Protein AF-A0A5C5YM50-F1 (afdb_monomer_lite)

Sequence (186 aa):
MPYALAALMVLTFVSDSGAAGPEVEIRTAVIQHFGSLPDFRPTDLIRQQDLAAVISLLEKTDVPVDRFAALKSRIPADSSEIQRLNTDAKGRQFLRKVADVPKGYAGVEDLGSRPKGARDLRKLSNSPGGEEMIAYMTTTPGGAKLMAMTPQGKATDKPAGPRIYTPSDLYKAMIELSRADARAAQ

Organism: NCBI:txid2528002

Radius of gyration: 21.1 Å; chains: 1; bounding box: 66×50×54 Å

Secondary structure (DSSP, 8-state):
--PPPP---------------HHHHHHHHHHHHHHTSTT--TTSPP-HHHHHHHHHHHTTSSS--GGGGGGGGGSPPTTSHHHHHTTSHHHHHHHHHHTTSTTHHHHHHHHHHSTTHHHHHHHHHHSTTHHHHHHHHHHSHHHHHHHHHSPP---PPPPSSS---SHHHHHHHHHHHHHHHHHHT-

Structure (mmCIF, N/CA/C/O backbone):
data_AF-A0A5C5YM50-F1
#
_entry.id   AF-A0A5C5YM50-F1
#
loop_
_atom_site.group_PDB
_atom_site.id
_atom_site.type_symbol
_atom_site.label_atom_id
_atom_site.label_alt_id
_atom_site.label_comp_id
_atom_site.label_asym_id
_atom_site.label_entity_id
_atom_site.label_seq_id
_atom_site.pdbx_PDB_ins_code
_atom_site.Cartn_x
_atom_site.Cartn_y
_atom_site.Cartn_z
_atom_site.occupancy
_atom_site.B_iso_or_equiv
_atom_site.auth_seq_id
_atom_site.auth_comp_id
_atom_site.auth_asym_id
_atom_site.auth_atom_id
_atom_site.pdbx_PDB_model_num
ATOM 1 N N . MET A 1 1 ? -43.331 -31.775 1.580 1.00 49.41 1 MET A N 1
ATOM 2 C CA . MET A 1 1 ? -43.009 -32.698 2.692 1.00 49.41 1 MET A CA 1
ATOM 3 C C . MET A 1 1 ? -42.361 -33.933 2.078 1.00 49.41 1 MET A C 1
ATOM 5 O O . MET A 1 1 ? -42.946 -34.405 1.111 1.00 49.41 1 MET A O 1
ATOM 9 N N . PRO A 1 2 ? -41.188 -34.417 2.533 1.00 54.81 2 PRO A N 1
ATOM 10 C CA . PRO A 1 2 ? -40.758 -34.431 3.930 1.00 54.81 2 PRO A CA 1
ATOM 11 C C . PRO A 1 2 ? -39.405 -33.757 4.225 1.00 54.81 2 PRO A C 1
ATOM 13 O O . PRO A 1 2 ? -38.567 -33.533 3.358 1.00 54.81 2 PRO A O 1
ATOM 16 N N . TYR A 1 3 ? -39.277 -33.433 5.508 1.00 48.34 3 TYR A N 1
ATOM 17 C CA . TYR A 1 3 ? -38.148 -32.860 6.225 1.00 48.34 3 TYR A CA 1
ATOM 18 C C . TYR A 1 3 ? -36.969 -33.837 6.333 1.00 48.34 3 TYR A C 1
ATOM 20 O O . TYR A 1 3 ? -37.174 -35.011 6.637 1.00 48.34 3 TYR A O 1
ATOM 28 N N . ALA A 1 4 ? -35.742 -33.333 6.183 1.00 44.44 4 ALA A N 1
ATOM 29 C CA . ALA A 1 4 ? -34.537 -34.001 6.667 1.00 44.44 4 ALA A CA 1
ATOM 30 C C . ALA A 1 4 ? -34.058 -33.293 7.941 1.00 44.44 4 ALA A C 1
ATOM 32 O O . ALA A 1 4 ? -33.897 -32.073 7.968 1.00 44.44 4 ALA A O 1
ATOM 33 N N . LEU A 1 5 ? -33.908 -34.090 8.997 1.00 45.88 5 LEU A N 1
ATOM 34 C CA . LEU A 1 5 ? -33.559 -33.703 10.356 1.00 45.88 5 LEU A CA 1
ATOM 35 C C . LEU A 1 5 ? -32.259 -32.890 10.434 1.00 45.88 5 LEU A C 1
ATOM 37 O O . LEU A 1 5 ? -31.199 -33.342 10.007 1.00 45.88 5 LEU A O 1
ATOM 41 N N . ALA A 1 6 ? -32.347 -31.730 11.083 1.00 44.41 6 ALA A N 1
ATOM 42 C CA . ALA A 1 6 ? -31.203 -31.016 11.622 1.00 44.41 6 ALA A CA 1
ATOM 43 C C . ALA A 1 6 ? -30.710 -31.742 12.884 1.00 44.41 6 ALA A C 1
ATOM 45 O O . ALA A 1 6 ? -31.427 -31.825 13.882 1.00 44.41 6 ALA A O 1
ATOM 46 N N . ALA A 1 7 ? -29.487 -32.269 12.846 1.00 46.16 7 ALA A N 1
ATOM 47 C CA . ALA A 1 7 ? -28.792 -32.721 14.042 1.00 46.16 7 ALA A CA 1
ATOM 48 C C . ALA A 1 7 ? -28.288 -31.487 14.805 1.00 46.16 7 ALA A C 1
ATOM 50 O O . ALA A 1 7 ? -27.275 -30.882 14.457 1.00 46.16 7 ALA A O 1
ATOM 51 N N . LEU A 1 8 ? -29.048 -31.089 15.824 1.00 45.66 8 LEU A N 1
ATOM 52 C CA . LEU A 1 8 ? -28.705 -30.022 16.752 1.00 45.66 8 LEU A CA 1
ATOM 53 C C . LEU A 1 8 ? -27.668 -30.555 17.753 1.00 45.66 8 LEU A C 1
ATOM 55 O O . LEU A 1 8 ? -28.018 -31.230 18.719 1.00 45.66 8 LEU A O 1
ATOM 59 N N . MET A 1 9 ? -26.387 -30.277 17.515 1.00 49.53 9 MET A N 1
ATOM 60 C CA . MET A 1 9 ? -25.338 -30.518 18.505 1.00 49.53 9 MET A CA 1
ATOM 61 C C . MET A 1 9 ? -25.253 -29.288 19.415 1.00 49.53 9 MET A C 1
ATOM 63 O O . MET A 1 9 ? -24.736 -28.242 19.027 1.00 49.53 9 MET A O 1
ATOM 67 N N . VAL A 1 10 ? -25.823 -29.395 20.615 1.00 51.41 10 VAL A N 1
ATOM 68 C CA . VAL A 1 10 ? -25.743 -28.359 21.651 1.00 51.41 10 VAL A CA 1
ATOM 69 C C . VAL A 1 10 ? -24.355 -28.431 22.284 1.00 51.41 10 VAL A C 1
ATOM 71 O O . VAL A 1 10 ? -24.094 -29.300 23.113 1.00 51.41 10 VAL A O 1
ATOM 74 N N . LEU A 1 11 ? -23.455 -27.523 21.894 1.00 43.94 11 LEU A N 1
ATOM 75 C CA . LEU A 1 11 ? -22.286 -27.205 22.710 1.00 43.94 11 LEU A CA 1
ATOM 76 C C . LEU A 1 11 ? -22.716 -26.177 23.756 1.00 43.94 11 LEU A C 1
ATOM 78 O O . LEU A 1 11 ? -22.962 -25.012 23.444 1.00 43.94 11 LEU A O 1
ATOM 82 N N . THR A 1 12 ? -22.807 -26.612 25.007 1.00 48.78 12 THR A N 1
ATOM 83 C CA . THR A 1 12 ? -22.891 -25.713 26.156 1.00 48.78 12 THR A CA 1
ATOM 84 C C . THR A 1 12 ? -21.542 -25.019 26.326 1.00 48.78 12 THR A C 1
ATOM 86 O O . THR A 1 12 ? -20.652 -25.536 27.003 1.00 48.78 12 THR A O 1
ATOM 89 N N . PHE A 1 13 ? -21.372 -23.857 25.700 1.00 47.09 13 PHE A N 1
ATOM 90 C CA . PHE A 1 13 ? -20.343 -22.919 26.125 1.00 47.09 13 PHE A CA 1
ATOM 91 C C . PHE A 1 13 ? -20.857 -22.187 27.358 1.00 47.09 13 PHE A C 1
ATOM 93 O O . PHE A 1 13 ? -21.882 -21.508 27.313 1.00 47.09 13 PHE A O 1
ATOM 100 N N . VAL A 1 14 ? -20.134 -22.355 28.465 1.00 45.03 14 VAL A N 1
ATOM 101 C CA . VAL A 1 14 ? -20.165 -21.416 29.584 1.00 45.03 14 VAL A CA 1
ATOM 102 C C . VAL A 1 14 ? -19.977 -20.026 28.988 1.00 45.03 14 VAL A C 1
ATOM 104 O O . VAL A 1 14 ? -18.946 -19.744 28.379 1.00 45.03 14 VAL A O 1
ATOM 107 N N . SER A 1 15 ? -21.008 -19.192 29.107 1.00 43.34 15 SER A N 1
ATOM 108 C CA . SER A 1 15 ? -20.923 -17.766 28.833 1.00 43.34 15 SER A CA 1
ATOM 109 C C . SER A 1 15 ? -20.028 -17.143 29.895 1.00 43.34 15 SER A C 1
ATOM 111 O O . SER A 1 15 ? -20.506 -16.634 30.902 1.00 43.34 15 SER A O 1
ATOM 113 N N . ASP A 1 16 ? -18.720 -17.207 29.674 1.00 42.34 16 ASP A N 1
ATOM 114 C CA . ASP A 1 16 ? -17.889 -16.099 30.100 1.00 42.34 16 ASP A CA 1
ATOM 115 C C . ASP A 1 16 ? -18.232 -14.961 29.140 1.00 42.34 16 ASP A C 1
ATOM 117 O O . ASP A 1 16 ? -18.071 -15.079 27.923 1.00 42.34 16 ASP A O 1
ATOM 121 N N . SER A 1 17 ? -18.812 -13.890 29.662 1.00 50.19 17 SER A N 1
ATOM 122 C CA . SER A 1 17 ? -19.033 -12.634 28.949 1.00 50.19 17 SER A CA 1
ATOM 123 C C . SER A 1 17 ? -17.685 -11.944 28.695 1.00 50.19 17 SER A C 1
ATOM 125 O O . SER A 1 17 ? -17.444 -10.828 29.148 1.00 50.19 17 SER A O 1
ATOM 127 N N . GLY A 1 18 ? -16.776 -12.646 28.016 1.00 43.69 18 GLY A N 1
ATOM 128 C CA . GLY A 1 18 ? -15.464 -12.181 27.603 1.00 43.69 18 GLY A CA 1
ATOM 129 C C . GLY A 1 18 ? -15.613 -11.425 26.295 1.00 43.69 18 GLY A C 1
ATOM 130 O O . GLY A 1 18 ? -15.743 -12.035 25.235 1.00 43.69 18 GLY A O 1
ATOM 131 N N . ALA A 1 19 ? -15.655 -10.097 26.385 1.00 50.25 19 ALA A N 1
ATOM 132 C CA . ALA A 1 19 ? -15.714 -9.197 25.241 1.00 50.25 19 ALA A CA 1
ATOM 133 C C . ALA A 1 19 ? -14.733 -9.642 24.143 1.00 50.25 19 ALA A C 1
ATOM 135 O O . ALA A 1 19 ? -13.565 -9.928 24.424 1.00 50.25 19 ALA A O 1
ATOM 136 N N . ALA A 1 20 ? -15.204 -9.706 22.896 1.00 63.59 20 ALA A N 1
ATOM 137 C CA . ALA A 1 20 ? -14.340 -9.899 21.742 1.00 63.59 20 ALA A CA 1
ATOM 138 C C . ALA A 1 20 ? -13.250 -8.818 21.789 1.00 63.59 20 ALA A C 1
ATOM 140 O O . ALA A 1 20 ? -13.519 -7.633 21.618 1.00 63.59 20 ALA A O 1
ATOM 141 N N . GLY A 1 21 ? -12.018 -9.210 22.129 1.00 82.94 21 GLY A N 1
ATOM 142 C CA . GLY A 1 21 ? -10.934 -8.247 22.289 1.00 82.94 21 GLY A CA 1
ATOM 143 C C . GLY A 1 21 ? -10.696 -7.468 20.988 1.00 82.94 21 GLY A C 1
ATOM 144 O O . GLY A 1 21 ? -11.053 -7.958 19.911 1.00 82.94 21 GLY A O 1
ATOM 145 N N . PRO A 1 22 ? -10.016 -6.306 21.038 1.00 89.31 22 PRO A N 1
ATOM 146 C CA . PRO A 1 22 ? -9.803 -5.457 19.863 1.00 89.31 22 PRO A CA 1
ATOM 147 C C . PRO A 1 22 ? -9.247 -6.194 18.640 1.00 89.31 22 PRO A C 1
ATOM 149 O O . PRO A 1 22 ? -9.549 -5.839 17.508 1.00 89.31 22 PRO A O 1
ATOM 152 N N . GLU A 1 23 ? -8.460 -7.253 18.848 1.00 92.38 23 GLU A N 1
ATOM 153 C CA . GLU A 1 23 ? -7.925 -8.081 17.768 1.00 92.38 23 GLU A CA 1
ATOM 154 C C . GLU A 1 23 ? -9.006 -8.809 16.947 1.00 92.38 23 GLU A C 1
ATOM 156 O O . GLU A 1 23 ? -8.892 -8.886 15.721 1.00 92.38 23 GLU A O 1
ATOM 161 N N . VAL A 1 24 ? -10.059 -9.316 17.595 1.00 93.44 24 VAL A N 1
ATOM 162 C CA . VAL A 1 24 ? -11.167 -10.013 16.924 1.00 93.44 24 VAL A CA 1
ATOM 163 C C . VAL A 1 24 ? -12.011 -9.021 16.127 1.00 93.44 24 VAL A C 1
ATO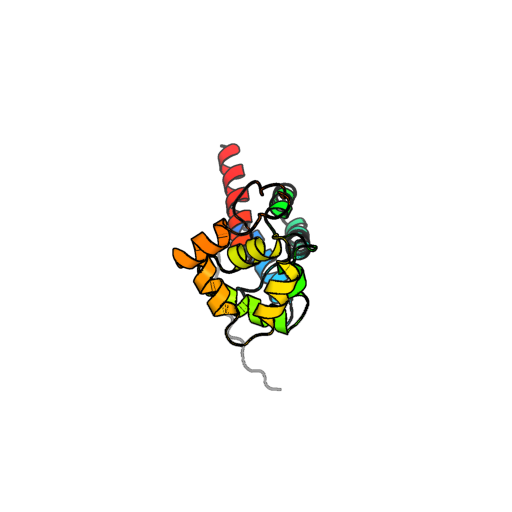M 165 O O . VAL A 1 24 ? -12.320 -9.287 14.965 1.00 93.44 24 VAL A O 1
ATOM 168 N N . GLU A 1 25 ? -12.309 -7.859 16.705 1.00 95.56 25 GLU A N 1
ATOM 169 C CA . GLU A 1 25 ? -13.080 -6.804 16.039 1.00 95.56 25 GLU A CA 1
ATOM 170 C C . GLU A 1 25 ? -12.333 -6.237 14.825 1.00 95.56 25 GLU A C 1
ATOM 172 O O . GLU A 1 25 ? -12.874 -6.187 13.720 1.00 95.56 25 GLU A O 1
ATOM 177 N N . ILE A 1 26 ? -11.040 -5.916 14.977 1.00 96.56 26 ILE A N 1
ATOM 178 C CA . ILE A 1 26 ? -10.187 -5.434 13.875 1.00 96.56 26 ILE A CA 1
ATOM 179 C C . ILE A 1 26 ? -10.118 -6.466 12.749 1.00 96.56 26 ILE A C 1
ATOM 181 O O . ILE A 1 26 ? -10.253 -6.115 11.575 1.00 96.56 26 ILE A O 1
ATOM 185 N N . ARG A 1 27 ? -9.935 -7.749 13.082 1.00 96.44 27 ARG A N 1
ATOM 186 C CA . ARG A 1 27 ? -9.928 -8.825 12.084 1.00 96.44 27 ARG A CA 1
ATOM 187 C C . ARG A 1 27 ? -11.260 -8.895 11.341 1.00 96.44 27 ARG A C 1
ATOM 189 O O . ARG A 1 27 ? -11.258 -8.995 10.115 1.00 96.44 27 ARG A O 1
ATOM 196 N N . THR A 1 28 ? -12.368 -8.848 12.073 1.00 96.81 28 THR A N 1
ATOM 197 C CA . THR A 1 28 ? -13.722 -8.955 11.518 1.00 96.81 28 THR A CA 1
ATOM 198 C C . THR A 1 28 ? -14.015 -7.794 10.575 1.00 96.81 28 THR A C 1
ATOM 200 O O . THR A 1 28 ? -14.414 -8.035 9.438 1.00 96.81 28 THR A O 1
ATOM 203 N N . ALA A 1 29 ? -13.709 -6.558 10.977 1.00 97.75 29 ALA A N 1
ATOM 204 C CA . ALA A 1 29 ? -13.882 -5.370 10.145 1.00 97.75 29 ALA A CA 1
ATOM 205 C C . ALA A 1 29 ? -13.048 -5.426 8.850 1.00 97.75 29 ALA A C 1
ATOM 207 O O . ALA A 1 29 ? -13.561 -5.138 7.768 1.00 97.75 29 ALA A O 1
ATOM 208 N N . VAL A 1 30 ? -11.781 -5.853 8.931 1.00 97.62 30 VAL A N 1
ATOM 209 C CA . VAL A 1 30 ? -10.912 -6.020 7.751 1.00 97.62 30 VAL A CA 1
ATOM 210 C C . VAL A 1 30 ? -11.476 -7.089 6.808 1.00 97.62 30 VAL A C 1
ATOM 212 O O . VAL A 1 30 ? -11.612 -6.835 5.612 1.00 97.62 30 VAL A O 1
ATOM 215 N N . ILE A 1 31 ? -11.843 -8.268 7.322 1.00 96.88 31 ILE A N 1
ATOM 216 C CA . ILE A 1 31 ? -12.415 -9.351 6.502 1.00 96.88 31 ILE A CA 1
ATOM 217 C C . ILE A 1 31 ? -13.732 -8.909 5.859 1.00 96.88 31 ILE A C 1
ATOM 219 O O . ILE A 1 31 ? -13.937 -9.151 4.672 1.00 96.88 31 ILE A O 1
ATOM 223 N N . GLN A 1 32 ? -14.605 -8.244 6.615 1.00 97.31 32 GLN A N 1
ATOM 224 C CA . GLN A 1 32 ? -15.898 -7.781 6.127 1.00 97.31 32 GLN A CA 1
ATOM 225 C C . GLN A 1 32 ? -15.746 -6.753 5.000 1.00 97.31 32 GLN A C 1
ATOM 227 O O . GLN A 1 32 ? -16.406 -6.890 3.970 1.00 97.31 32 GLN A O 1
ATOM 232 N N . HIS A 1 33 ? -14.868 -5.756 5.159 1.00 97.94 33 HIS A N 1
ATOM 233 C CA . HIS A 1 33 ? -14.632 -4.748 4.121 1.00 97.94 33 HIS A CA 1
ATOM 234 C C . HIS A 1 33 ? -14.075 -5.384 2.847 1.00 97.94 33 HIS A C 1
ATOM 236 O O . HIS A 1 33 ? -14.711 -5.338 1.795 1.00 97.94 33 HIS A O 1
ATOM 242 N N . PHE A 1 34 ? -12.917 -6.041 2.936 1.00 97.31 34 PHE A N 1
ATOM 243 C CA . PHE A 1 34 ? -12.230 -6.554 1.750 1.00 97.31 34 PHE A CA 1
ATOM 244 C C . PHE A 1 34 ? -12.931 -7.766 1.123 1.00 97.31 34 PHE A C 1
ATOM 246 O O . PHE A 1 34 ? -12.834 -7.961 -0.085 1.00 97.31 34 PHE A O 1
ATOM 253 N N . GLY A 1 35 ? -13.684 -8.546 1.905 1.00 96.50 35 GLY A N 1
ATOM 254 C CA . GLY A 1 35 ? -14.525 -9.633 1.400 1.00 96.50 35 GLY A CA 1
ATOM 255 C C . GLY A 1 35 ? -15.760 -9.154 0.630 1.00 96.50 35 GLY A C 1
ATOM 256 O O . GLY A 1 35 ? -16.322 -9.921 -0.146 1.00 96.50 35 GLY A O 1
ATOM 257 N N . SER A 1 36 ? -16.170 -7.893 0.810 1.00 97.06 36 SER A N 1
ATOM 258 C CA . SER A 1 36 ? -17.271 -7.286 0.050 1.00 97.06 36 SER A CA 1
ATOM 259 C C . SER A 1 36 ? -16.844 -6.735 -1.316 1.00 97.06 36 SER A C 1
ATOM 261 O O . SER A 1 36 ? -17.694 -6.450 -2.161 1.00 97.06 36 SER A O 1
ATOM 263 N N . LEU A 1 37 ? -15.535 -6.582 -1.549 1.00 95.56 37 LEU A N 1
ATOM 264 C CA . LEU A 1 37 ? -15.008 -6.017 -2.785 1.00 95.56 37 LEU A CA 1
ATOM 265 C C . LEU A 1 37 ? -14.968 -7.085 -3.895 1.00 95.56 37 LEU A C 1
ATOM 267 O O . LEU A 1 37 ? -14.373 -8.149 -3.706 1.00 95.56 37 LEU A O 1
ATOM 271 N N . PRO A 1 38 ? -15.557 -6.819 -5.077 1.00 92.94 38 PRO A N 1
ATOM 272 C CA . PRO A 1 38 ? -15.544 -7.773 -6.180 1.00 92.94 38 PRO A CA 1
ATOM 273 C C . PRO A 1 38 ? -14.118 -7.996 -6.699 1.00 92.94 38 PRO A C 1
ATOM 275 O O . PRO A 1 38 ? -13.337 -7.053 -6.831 1.00 92.94 38 PRO A O 1
ATOM 278 N N . ASP A 1 39 ? -13.791 -9.251 -7.019 1.00 90.12 39 ASP A N 1
ATOM 279 C CA . ASP A 1 39 ? -12.490 -9.687 -7.554 1.00 90.12 39 ASP A CA 1
ATOM 280 C C . ASP A 1 39 ? -11.262 -9.317 -6.699 1.00 90.12 39 A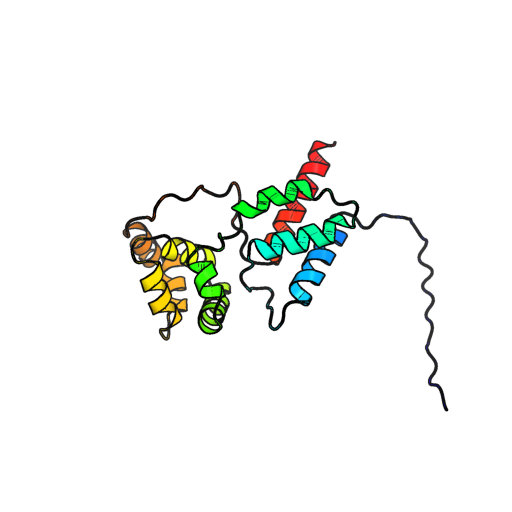SP A C 1
ATOM 282 O O . ASP A 1 39 ? -10.131 -9.289 -7.210 1.00 90.12 39 ASP A O 1
ATOM 286 N N . PHE A 1 40 ? -11.470 -9.039 -5.410 1.00 93.69 40 PHE A N 1
ATOM 287 C CA . PHE A 1 40 ? -10.417 -8.664 -4.476 1.00 93.69 40 PHE A CA 1
ATOM 288 C C . PHE A 1 40 ? -9.474 -9.832 -4.164 1.00 93.69 40 PHE A C 1
ATOM 290 O O . PHE A 1 40 ? -9.901 -10.975 -3.988 1.00 93.69 40 PHE A O 1
ATOM 297 N N . ARG A 1 41 ? -8.172 -9.545 -4.061 1.00 94.25 41 ARG A N 1
ATOM 298 C CA . ARG A 1 41 ? -7.147 -10.508 -3.635 1.00 94.25 41 ARG A CA 1
ATOM 299 C C . ARG A 1 41 ? -6.410 -10.011 -2.393 1.00 94.25 41 ARG A C 1
ATOM 301 O O . ARG A 1 41 ? -6.134 -8.823 -2.306 1.00 94.25 41 ARG A O 1
ATOM 308 N N . PRO A 1 42 ? -5.970 -10.898 -1.481 1.00 93.19 42 PRO A N 1
ATOM 309 C CA . PRO A 1 42 ? -5.233 -10.496 -0.276 1.00 93.19 42 PRO A CA 1
ATOM 310 C C . PRO A 1 42 ? -3.948 -9.698 -0.529 1.00 93.19 42 PRO A C 1
ATOM 312 O O . PRO A 1 42 ? -3.470 -9.014 0.370 1.00 93.19 42 PRO A O 1
ATOM 315 N N . THR A 1 43 ? -3.373 -9.810 -1.726 1.00 94.19 43 THR A N 1
ATOM 316 C CA . THR A 1 43 ? -2.183 -9.065 -2.140 1.00 94.19 43 THR A CA 1
ATOM 317 C C . THR A 1 43 ? -2.508 -7.759 -2.854 1.00 94.19 43 THR A C 1
ATOM 319 O O . THR A 1 43 ? -1.584 -7.017 -3.148 1.00 94.19 43 THR A O 1
ATOM 322 N N . ASP A 1 44 ? -3.777 -7.451 -3.131 1.00 95.81 44 ASP A N 1
ATOM 323 C CA . ASP A 1 44 ? -4.145 -6.220 -3.825 1.00 95.81 44 ASP A CA 1
ATOM 324 C C . ASP A 1 44 ? -3.793 -4.978 -3.001 1.00 95.81 44 ASP A C 1
ATOM 326 O O . ASP A 1 44 ? -3.879 -4.953 -1.769 1.00 95.81 44 ASP A O 1
ATOM 330 N N . LEU A 1 45 ? -3.414 -3.927 -3.728 1.00 96.69 45 LEU A N 1
ATOM 331 C CA . LEU A 1 45 ? -3.071 -2.640 -3.155 1.00 96.69 45 LEU A CA 1
ATOM 332 C C . LEU A 1 45 ? -4.321 -1.964 -2.577 1.00 96.69 45 LEU A C 1
ATOM 334 O O . LEU A 1 45 ? -5.280 -1.698 -3.309 1.00 96.69 45 LEU A O 1
ATOM 338 N N . ILE A 1 46 ? -4.277 -1.625 -1.292 1.00 97.19 46 ILE A N 1
ATOM 339 C CA . ILE A 1 46 ? -5.336 -0.876 -0.613 1.00 97.19 46 ILE A CA 1
ATOM 340 C C . ILE A 1 46 ? -5.214 0.628 -0.875 1.00 97.19 46 ILE A C 1
ATOM 342 O O . ILE A 1 46 ? -4.147 1.147 -1.212 1.00 97.19 46 ILE A O 1
ATOM 346 N N . ARG A 1 47 ? -6.311 1.348 -0.668 1.00 96.75 47 ARG A N 1
ATOM 347 C CA . ARG A 1 47 ? -6.440 2.803 -0.804 1.00 96.75 47 ARG A CA 1
ATOM 348 C C . ARG A 1 47 ? -6.749 3.459 0.536 1.00 96.75 47 ARG A C 1
ATOM 350 O O . ARG A 1 47 ? -7.164 2.804 1.489 1.00 96.75 47 ARG A O 1
ATOM 357 N N . GLN A 1 48 ? -6.605 4.782 0.611 1.00 96.56 48 GLN A N 1
ATOM 358 C CA . GLN A 1 48 ? -6.926 5.514 1.844 1.00 96.56 48 GLN A CA 1
ATOM 359 C C . GLN A 1 48 ? -8.415 5.416 2.212 1.00 96.56 48 GLN A C 1
ATOM 361 O O . GLN A 1 48 ? -8.758 5.391 3.392 1.00 96.56 48 GLN A O 1
ATOM 366 N N . GLN A 1 49 ? -9.293 5.298 1.213 1.00 96.62 49 GLN A N 1
ATOM 367 C CA . GLN A 1 49 ? -10.723 5.042 1.414 1.00 96.62 49 GLN A CA 1
ATOM 368 C C . GLN A 1 49 ? -11.016 3.675 2.062 1.00 96.62 49 GLN A C 1
ATOM 370 O O . GLN A 1 49 ? -12.007 3.554 2.775 1.00 96.62 49 GLN A O 1
ATOM 375 N N . ASP A 1 50 ? -10.155 2.666 1.871 1.00 97.62 50 ASP A N 1
ATOM 376 C CA . ASP A 1 50 ? -10.346 1.349 2.491 1.00 97.62 50 ASP A CA 1
ATOM 377 C C . ASP A 1 50 ? -10.099 1.415 4.000 1.00 97.62 50 ASP A C 1
ATOM 379 O O . ASP A 1 50 ? -10.850 0.835 4.778 1.00 97.62 50 ASP A O 1
ATOM 383 N N . LEU A 1 51 ? -9.096 2.190 4.430 1.00 97.81 51 LEU A N 1
ATOM 384 C CA . LEU A 1 51 ? -8.883 2.480 5.849 1.00 97.81 51 LEU A CA 1
ATOM 385 C C . LEU A 1 51 ? -10.113 3.161 6.463 1.00 97.81 51 LEU A C 1
ATOM 387 O O . LEU A 1 51 ? -10.538 2.770 7.545 1.00 97.81 51 LEU A O 1
ATOM 391 N N . ALA A 1 52 ? -10.686 4.155 5.778 1.00 97.56 52 ALA A N 1
ATOM 392 C CA . ALA A 1 52 ? -11.878 4.848 6.263 1.00 97.56 52 ALA A CA 1
ATOM 393 C C . ALA A 1 52 ? -13.073 3.891 6.410 1.00 97.56 52 ALA A C 1
ATOM 395 O O . ALA A 1 52 ? -13.736 3.902 7.440 1.00 97.56 52 ALA A O 1
ATOM 396 N N . ALA A 1 53 ? -13.301 3.014 5.428 1.00 97.88 53 ALA A N 1
ATOM 397 C CA . ALA A 1 53 ? -14.375 2.025 5.487 1.00 97.88 53 ALA A CA 1
ATOM 398 C C . ALA A 1 53 ? -14.193 1.020 6.638 1.00 97.88 53 ALA A C 1
ATOM 400 O O . ALA A 1 53 ? -15.149 0.722 7.353 1.00 97.88 53 ALA A O 1
ATOM 401 N N . VAL A 1 54 ? -12.963 0.541 6.867 1.00 98.19 54 VAL A N 1
ATOM 402 C CA . VAL A 1 54 ? -12.650 -0.333 8.010 1.00 98.19 54 VAL A CA 1
ATOM 403 C C . VAL A 1 54 ? -12.858 0.399 9.341 1.00 98.19 54 VAL A C 1
ATOM 405 O O . VAL A 1 54 ? -13.422 -0.184 10.265 1.00 98.19 54 VAL A O 1
ATOM 408 N N . ILE A 1 55 ? -12.461 1.672 9.447 1.00 97.94 55 ILE A N 1
ATOM 409 C CA . ILE A 1 55 ? -12.715 2.500 10.638 1.00 97.94 55 ILE A CA 1
ATOM 410 C C . ILE A 1 55 ? -14.222 2.618 10.905 1.00 97.94 55 ILE A C 1
ATOM 412 O O . ILE A 1 55 ? -14.649 2.354 12.024 1.00 97.94 55 ILE A O 1
ATOM 416 N N . SER A 1 56 ? -15.039 2.901 9.887 1.00 97.44 56 SER A N 1
ATOM 417 C CA . SER A 1 56 ? -16.499 3.002 10.042 1.00 97.44 56 SER A CA 1
ATOM 418 C C . SER A 1 56 ? -17.178 1.692 10.459 1.00 97.44 56 SER A C 1
ATOM 420 O O . SER A 1 56 ? -18.251 1.709 11.061 1.00 97.44 56 SER A O 1
ATOM 422 N N . LEU A 1 57 ? -16.584 0.535 10.151 1.00 96.81 57 LEU A N 1
ATOM 423 C CA . LEU A 1 57 ? -17.058 -0.746 10.684 1.00 96.81 57 LEU A CA 1
ATOM 424 C C . LEU A 1 57 ? -16.741 -0.880 12.180 1.00 96.81 57 LEU A C 1
ATOM 426 O O . LEU A 1 57 ? -17.579 -1.371 12.934 1.00 96.81 57 LEU A O 1
ATOM 430 N N . LEU A 1 58 ? -15.569 -0.405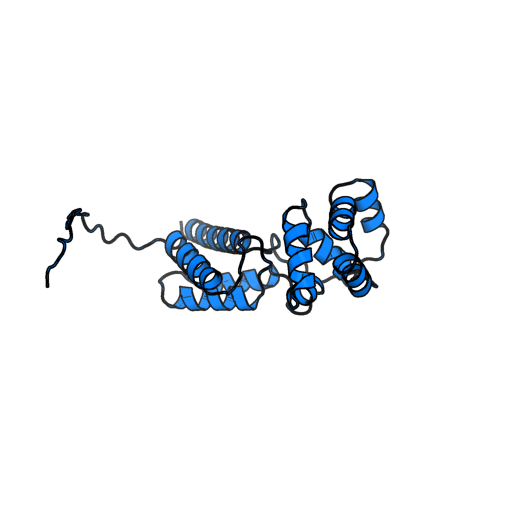 12.608 1.00 96.44 58 LEU A N 1
ATOM 431 C CA . LEU A 1 58 ? -15.118 -0.457 14.000 1.00 96.44 58 LEU A CA 1
ATOM 432 C C . LEU A 1 58 ? -15.785 0.576 14.910 1.00 96.44 58 LEU A C 1
ATOM 434 O O . LEU A 1 58 ? -15.866 0.339 16.109 1.00 96.44 58 LEU A O 1
ATOM 438 N N . GLU A 1 59 ? -16.319 1.673 14.372 1.00 95.12 59 GLU A N 1
ATOM 439 C CA . GLU A 1 59 ? -17.103 2.665 15.132 1.00 95.12 59 GLU A CA 1
ATOM 440 C C . GLU A 1 59 ? -18.321 2.057 15.853 1.00 95.12 59 GLU A C 1
ATOM 442 O O . GLU A 1 59 ? -18.862 2.656 16.777 1.00 95.12 59 GLU A O 1
ATOM 447 N N . LYS A 1 60 ? -18.759 0.860 15.445 1.00 92.56 60 LYS A N 1
ATOM 448 C CA . LYS A 1 60 ? -19.869 0.114 16.058 1.00 92.56 60 LYS A CA 1
ATOM 449 C C . LYS A 1 60 ? -19.425 -0.817 17.193 1.00 92.56 60 LYS A C 1
ATOM 451 O O . LYS A 1 60 ? -20.229 -1.616 17.664 1.00 92.56 60 LYS A O 1
ATOM 456 N N . THR A 1 61 ? -18.154 -0.754 17.575 1.00 92.69 61 THR A N 1
ATOM 457 C CA . THR A 1 61 ? -17.500 -1.639 18.546 1.00 92.69 61 THR A CA 1
ATOM 458 C C . THR A 1 61 ? -16.871 -0.812 19.667 1.00 92.69 61 THR A C 1
ATOM 460 O O . THR A 1 61 ? -16.786 0.410 19.570 1.00 92.69 61 THR A O 1
ATOM 463 N N . ASP A 1 62 ? -16.347 -1.477 20.697 1.00 90.44 62 ASP A N 1
ATOM 464 C CA . ASP A 1 62 ? -15.607 -0.819 21.784 1.00 90.44 62 ASP A CA 1
ATOM 465 C C . ASP A 1 62 ? -14.135 -0.513 21.432 1.00 90.44 62 ASP A C 1
ATOM 467 O O . ASP A 1 62 ? -13.351 -0.082 22.281 1.00 90.44 62 ASP A O 1
ATOM 471 N N . VAL A 1 63 ? -13.707 -0.744 20.184 1.00 91.44 63 VAL A N 1
ATOM 472 C CA . VAL A 1 63 ? -12.343 -0.426 19.747 1.00 91.44 63 VAL A CA 1
ATOM 473 C C . VAL A 1 63 ? -12.196 1.093 19.586 1.00 91.44 63 VAL A C 1
ATOM 475 O O . VAL A 1 63 ? -12.889 1.675 18.758 1.00 91.44 63 VAL A O 1
ATOM 478 N N . PRO A 1 64 ? -11.251 1.764 20.274 1.00 91.56 64 PRO A N 1
ATOM 479 C CA . PRO A 1 64 ? -11.049 3.199 20.092 1.00 91.56 64 PRO A CA 1
ATOM 480 C C . PRO A 1 64 ? -10.434 3.467 18.712 1.00 91.56 64 PRO A C 1
ATOM 482 O O . PRO A 1 64 ? -9.274 3.135 18.451 1.00 91.56 64 PRO A O 1
ATOM 485 N N . VAL A 1 65 ? -11.234 4.028 17.805 1.00 94.38 65 VAL A N 1
ATOM 486 C CA . VAL A 1 65 ? -10.897 4.144 16.378 1.00 94.38 65 VAL A CA 1
ATOM 487 C C . VAL A 1 65 ? -10.074 5.379 16.011 1.00 94.38 65 VAL A C 1
ATOM 489 O O . VAL A 1 65 ? -9.330 5.323 15.031 1.00 94.38 65 VAL A O 1
ATOM 492 N N . ASP A 1 66 ? -10.137 6.459 16.798 1.00 93.06 66 ASP A N 1
ATOM 493 C CA . ASP A 1 66 ? -9.508 7.755 16.479 1.00 93.06 66 ASP A CA 1
ATOM 494 C C . ASP A 1 66 ? -8.006 7.632 16.178 1.00 93.06 66 ASP A C 1
ATOM 496 O O . ASP A 1 66 ? -7.467 8.274 15.273 1.00 93.06 66 ASP A O 1
ATOM 500 N N . ARG A 1 67 ? -7.325 6.722 16.880 1.00 90.25 67 ARG A N 1
ATOM 501 C CA . ARG A 1 67 ? -5.896 6.425 16.693 1.00 90.25 67 ARG A CA 1
ATOM 502 C C . ARG A 1 67 ? -5.551 5.913 15.293 1.00 90.25 67 ARG A C 1
ATOM 504 O O . ARG A 1 67 ? -4.438 6.128 14.811 1.00 90.25 67 ARG A O 1
ATOM 511 N N . PHE A 1 68 ? -6.480 5.240 14.614 1.00 95.81 68 PHE A N 1
ATOM 512 C CA . PHE A 1 68 ? -6.221 4.654 13.300 1.00 95.81 68 PHE A CA 1
ATOM 513 C C . PHE A 1 68 ? -6.139 5.706 12.192 1.00 95.81 68 PHE A C 1
ATOM 515 O O . PHE A 1 68 ? -5.543 5.429 11.149 1.00 95.81 68 PHE A O 1
ATOM 522 N N . ALA A 1 69 ? -6.616 6.934 12.425 1.00 93.38 69 ALA A N 1
ATOM 523 C CA . ALA A 1 69 ? -6.453 8.043 11.485 1.00 93.38 69 ALA A CA 1
ATOM 524 C C . ALA A 1 69 ? -4.972 8.310 11.143 1.00 93.38 69 ALA A C 1
ATOM 526 O O . ALA A 1 69 ? -4.644 8.642 10.000 1.00 93.38 69 ALA A O 1
ATOM 527 N N . ALA A 1 70 ? -4.055 8.075 12.091 1.00 92.62 70 ALA A N 1
ATOM 528 C CA . ALA A 1 70 ? -2.614 8.223 11.880 1.00 92.62 70 ALA A CA 1
ATOM 529 C C . ALA A 1 70 ? -2.055 7.271 10.799 1.00 92.62 70 ALA A C 1
ATOM 531 O O . ALA A 1 70 ? -1.057 7.589 10.140 1.00 92.62 70 ALA A O 1
ATOM 532 N N . LEU A 1 71 ? -2.712 6.126 10.559 1.00 95.75 71 LEU A N 1
ATOM 533 C CA . LEU A 1 71 ? -2.297 5.148 9.549 1.00 95.75 71 LEU A CA 1
ATOM 534 C C . LEU A 1 71 ? -2.480 5.656 8.115 1.00 95.75 71 LEU A C 1
ATOM 536 O O . LEU A 1 71 ? -1.800 5.165 7.215 1.00 95.75 71 LEU A O 1
ATOM 540 N N . LYS A 1 72 ? -3.330 6.668 7.888 1.00 95.19 72 LYS A N 1
ATOM 541 C CA . LYS A 1 72 ? -3.610 7.208 6.548 1.00 95.19 72 LYS A CA 1
ATOM 542 C C . LYS A 1 72 ? -2.340 7.636 5.811 1.00 95.19 72 LYS A C 1
ATOM 544 O O . LYS A 1 72 ? -2.188 7.344 4.630 1.00 95.19 72 LYS A O 1
ATOM 549 N N . SER A 1 73 ? -1.404 8.273 6.518 1.00 93.62 73 SER A N 1
ATOM 550 C CA . SER A 1 73 ? -0.122 8.728 5.953 1.00 93.62 73 SER A CA 1
ATOM 551 C C . SER A 1 73 ? 0.787 7.580 5.485 1.00 93.62 73 SER A C 1
ATOM 553 O O . SER A 1 73 ? 1.650 7.777 4.629 1.00 93.62 73 SER A O 1
ATOM 555 N N . ARG A 1 74 ? 0.592 6.369 6.023 1.00 95.50 74 ARG A N 1
ATOM 556 C CA . ARG A 1 74 ? 1.370 5.166 5.694 1.00 95.50 74 ARG A CA 1
ATOM 557 C C . ARG A 1 74 ? 0.846 4.451 4.446 1.00 95.50 74 ARG A C 1
ATOM 559 O O . ARG A 1 74 ? 1.594 3.662 3.872 1.00 95.50 74 ARG A O 1
ATOM 566 N N . ILE A 1 75 ? -0.378 4.745 4.009 1.00 96.69 75 ILE A N 1
ATOM 567 C CA . ILE A 1 75 ? -0.978 4.220 2.774 1.00 96.69 75 ILE A CA 1
ATOM 568 C C . ILE A 1 75 ? -0.608 5.149 1.606 1.00 96.69 75 ILE A C 1
ATOM 570 O O . ILE A 1 75 ? -0.703 6.373 1.771 1.00 96.69 75 ILE A O 1
ATOM 574 N N . PRO A 1 76 ? -0.205 4.622 0.430 1.00 94.62 76 PRO A N 1
ATOM 575 C CA . PRO A 1 76 ? 0.073 5.451 -0.739 1.00 94.62 76 PRO A CA 1
ATOM 576 C C . PRO A 1 76 ? -1.097 6.384 -1.051 1.00 94.62 76 PRO A C 1
ATOM 578 O O . PRO A 1 76 ? -2.243 5.939 -1.139 1.00 94.62 76 PRO A O 1
ATOM 581 N N . ALA A 1 77 ? -0.800 7.675 -1.212 1.00 93.06 77 ALA A N 1
ATOM 582 C CA . ALA A 1 77 ? -1.810 8.691 -1.488 1.00 93.06 77 ALA A CA 1
ATOM 583 C C . ALA A 1 77 ? -2.569 8.375 -2.781 1.00 93.06 77 ALA A C 1
ATOM 585 O O . ALA A 1 77 ? -1.962 7.919 -3.751 1.00 93.06 77 ALA A O 1
ATOM 586 N N . ASP A 1 78 ? -3.862 8.688 -2.837 1.00 91.50 78 ASP A N 1
ATOM 587 C CA . ASP A 1 78 ? -4.703 8.384 -4.005 1.00 91.50 78 ASP A CA 1
ATOM 588 C C . ASP A 1 78 ? -4.205 9.071 -5.296 1.00 91.50 78 ASP A C 1
ATOM 590 O O . ASP A 1 78 ? -4.427 8.579 -6.400 1.00 91.50 78 ASP A O 1
ATOM 594 N N . SER A 1 79 ? -3.459 10.176 -5.169 1.00 91.50 79 SER A N 1
ATOM 595 C CA . SER A 1 79 ? -2.813 10.886 -6.283 1.00 91.50 79 SER A CA 1
ATOM 596 C C . SER A 1 79 ? -1.485 10.267 -6.752 1.00 91.50 79 SER A C 1
ATOM 598 O O . SER A 1 79 ? -0.952 10.667 -7.795 1.00 91.50 79 SER A O 1
ATOM 600 N N . SER A 1 80 ? -0.929 9.301 -6.017 1.00 93.19 80 SER A N 1
ATOM 601 C CA . SER A 1 80 ? 0.334 8.639 -6.363 1.00 93.19 80 SER A CA 1
ATOM 602 C C . SER A 1 80 ? 0.217 7.820 -7.653 1.00 93.19 80 SER A C 1
ATOM 604 O O . SER A 1 80 ? -0.858 7.353 -8.030 1.00 93.19 80 SER A O 1
ATOM 606 N N . GLU A 1 81 ? 1.338 7.628 -8.353 1.00 94.38 81 GLU A N 1
ATOM 607 C CA . GLU A 1 81 ? 1.339 6.845 -9.598 1.00 94.38 81 GLU A CA 1
ATOM 608 C C . GLU A 1 81 ? 0.987 5.369 -9.357 1.00 94.38 81 GLU A C 1
ATOM 610 O O . GLU A 1 81 ? 0.297 4.762 -10.174 1.00 94.38 81 GLU A O 1
ATOM 615 N N . ILE A 1 82 ? 1.394 4.801 -8.214 1.00 95.69 82 ILE A N 1
ATOM 616 C CA . ILE A 1 82 ? 1.038 3.426 -7.842 1.00 95.69 82 ILE A CA 1
ATOM 617 C C . ILE A 1 82 ? -0.482 3.271 -7.666 1.00 95.69 82 ILE A C 1
ATOM 619 O O . ILE A 1 82 ? -1.052 2.291 -8.146 1.00 95.69 82 ILE A O 1
ATOM 623 N N . GLN A 1 83 ? -1.165 4.265 -7.082 1.00 96.31 83 GLN A N 1
ATOM 624 C CA . GLN A 1 83 ? -2.628 4.245 -6.983 1.00 96.31 83 GLN A CA 1
ATOM 625 C C . GLN A 1 83 ? -3.309 4.497 -8.324 1.00 96.31 83 GLN A C 1
ATOM 627 O O . GLN A 1 83 ? -4.328 3.872 -8.612 1.00 96.31 83 GLN A O 1
ATOM 632 N N . ARG A 1 84 ? -2.733 5.336 -9.192 1.00 95.50 84 ARG A N 1
ATOM 633 C CA . ARG A 1 84 ? -3.240 5.507 -10.561 1.00 95.50 84 ARG A CA 1
ATOM 634 C C . ARG A 1 84 ? -3.198 4.203 -11.354 1.00 95.50 84 ARG A C 1
ATOM 636 O O . ARG A 1 84 ? -4.207 3.860 -11.965 1.00 95.50 84 ARG A O 1
ATOM 643 N N . LEU A 1 85 ? -2.109 3.433 -11.278 1.00 95.50 85 LEU A N 1
ATOM 644 C CA . LEU A 1 85 ? -2.046 2.083 -11.863 1.00 95.50 85 LEU A CA 1
ATOM 645 C C . LEU A 1 85 ? -3.118 1.149 -11.279 1.00 95.50 85 LEU A C 1
ATOM 647 O O . LEU A 1 85 ? -3.699 0.342 -11.996 1.00 95.50 85 LEU A O 1
ATOM 651 N N . ASN A 1 86 ? -3.430 1.278 -9.992 1.00 95.69 86 ASN A N 1
ATOM 652 C CA . ASN A 1 86 ? -4.444 0.461 -9.326 1.00 95.69 86 ASN A CA 1
ATOM 653 C C . ASN A 1 86 ? -5.891 0.756 -9.800 1.00 95.69 86 ASN A C 1
ATOM 655 O O . ASN A 1 86 ?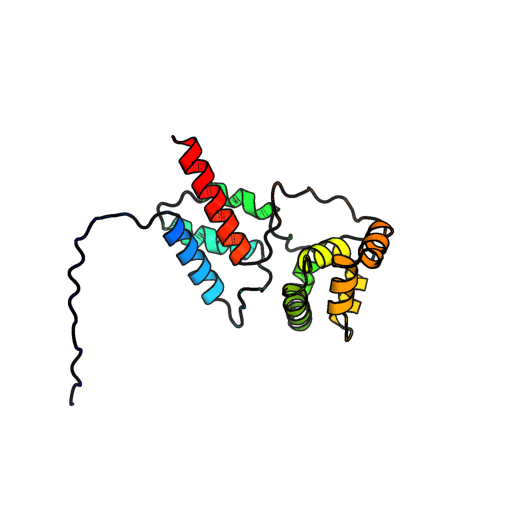 -6.832 0.050 -9.426 1.00 95.69 86 ASN A O 1
ATOM 659 N N . THR A 1 87 ? -6.123 1.800 -10.608 1.00 92.69 87 THR A N 1
ATOM 660 C CA . THR A 1 87 ? -7.473 2.160 -11.088 1.00 92.69 87 THR A CA 1
ATOM 661 C C . THR A 1 87 ? -7.969 1.298 -12.246 1.00 92.69 87 THR A C 1
ATOM 663 O O . THR A 1 87 ? -9.151 0.948 -12.273 1.00 92.69 87 THR A O 1
ATOM 666 N N . ASP A 1 88 ? -7.090 0.881 -13.156 1.00 90.25 88 ASP A N 1
ATOM 667 C CA . ASP A 1 88 ? -7.459 0.080 -14.324 1.00 90.25 88 ASP A CA 1
ATOM 668 C C . ASP A 1 88 ? -7.034 -1.394 -14.194 1.00 90.25 88 ASP A C 1
ATOM 670 O O . ASP A 1 88 ? -6.196 -1.767 -13.372 1.00 90.25 88 ASP A O 1
ATOM 674 N N . ALA A 1 89 ? -7.657 -2.267 -14.991 1.00 92.44 89 ALA A N 1
ATOM 675 C CA . ALA A 1 89 ? -7.455 -3.711 -14.891 1.00 92.44 89 ALA A CA 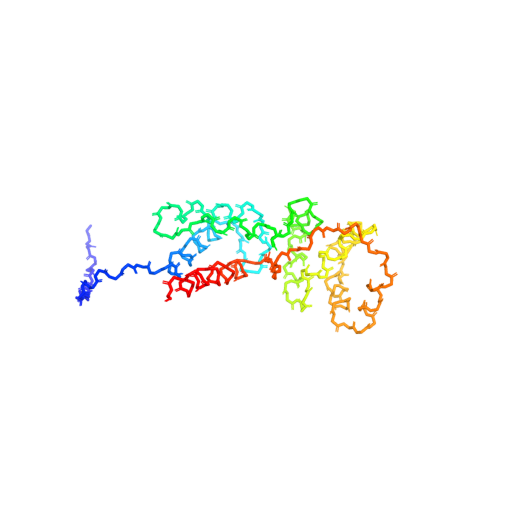1
ATOM 676 C C . ALA A 1 89 ? -6.018 -4.153 -15.228 1.00 92.44 89 ALA A C 1
ATOM 678 O O . ALA A 1 89 ? -5.512 -5.090 -14.607 1.00 92.44 89 ALA A O 1
ATOM 679 N N . LYS A 1 90 ? -5.350 -3.482 -16.177 1.00 93.25 90 LYS A N 1
ATOM 680 C CA . LYS A 1 90 ? -3.982 -3.831 -16.589 1.00 93.25 90 LYS A CA 1
ATOM 681 C C . LYS A 1 90 ? -2.982 -3.429 -15.516 1.00 93.25 90 LYS A C 1
ATOM 683 O O . LYS A 1 90 ? -2.139 -4.238 -15.136 1.00 93.25 90 LYS A O 1
ATOM 688 N N . GLY A 1 91 ? -3.110 -2.216 -14.986 1.00 95.44 91 GLY A N 1
ATOM 689 C CA . GLY A 1 91 ? -2.278 -1.744 -13.889 1.00 95.44 91 GLY A CA 1
ATOM 690 C C . GLY A 1 91 ? -2.467 -2.591 -12.626 1.00 95.44 91 GLY A C 1
ATOM 691 O O . GLY A 1 91 ? -1.473 -2.994 -12.026 1.00 95.44 91 GLY A O 1
ATOM 692 N N . ARG A 1 92 ? -3.701 -2.999 -12.287 1.00 95.31 92 ARG A N 1
ATOM 693 C CA . ARG A 1 92 ? -3.945 -3.986 -11.213 1.00 95.31 92 ARG A CA 1
ATOM 694 C C . ARG A 1 92 ? -3.263 -5.324 -11.469 1.00 95.31 92 ARG A C 1
ATOM 696 O O . ARG A 1 92 ? -2.653 -5.878 -10.561 1.00 95.31 92 ARG A O 1
ATOM 703 N N . GLN A 1 93 ? -3.339 -5.860 -12.687 1.00 95.38 93 GLN A N 1
ATOM 704 C CA . GLN A 1 93 ? -2.669 -7.120 -13.016 1.00 95.38 93 GLN A CA 1
ATOM 705 C C . GLN A 1 93 ? -1.145 -7.005 -12.879 1.00 95.38 93 GLN A C 1
ATOM 707 O O . GLN A 1 93 ? -0.519 -7.898 -12.313 1.00 95.38 93 GLN A O 1
ATOM 712 N N . PHE A 1 94 ? -0.557 -5.903 -13.344 1.00 97.31 94 PHE A N 1
ATOM 713 C CA . PHE A 1 94 ? 0.861 -5.606 -13.151 1.00 97.31 94 PHE A CA 1
ATOM 714 C C . PHE A 1 94 ? 1.225 -5.538 -11.660 1.00 97.31 94 PHE A C 1
ATOM 716 O O . PHE A 1 94 ? 2.151 -6.215 -11.220 1.00 97.31 94 PHE A O 1
ATOM 723 N N . LEU A 1 95 ? 0.451 -4.801 -10.858 1.00 97.56 95 LEU A N 1
ATOM 724 C CA . LEU A 1 95 ? 0.663 -4.685 -9.412 1.00 97.56 95 LEU A CA 1
ATOM 725 C C . LEU A 1 95 ? 0.518 -6.022 -8.676 1.00 97.56 95 LEU A C 1
ATOM 727 O O . LEU A 1 95 ? 1.240 -6.257 -7.712 1.00 97.56 95 LEU A O 1
ATOM 731 N N . ARG A 1 96 ? -0.371 -6.911 -9.130 1.00 96.44 96 ARG A N 1
ATOM 732 C CA . ARG A 1 96 ? -0.512 -8.270 -8.583 1.00 96.44 96 ARG A CA 1
ATOM 733 C C . ARG A 1 96 ? 0.736 -9.112 -8.817 1.00 96.44 96 ARG A C 1
ATOM 735 O O . ARG A 1 96 ? 1.151 -9.808 -7.906 1.00 96.44 96 ARG A O 1
ATOM 742 N N . LYS A 1 97 ? 1.357 -9.020 -9.996 1.00 96.44 97 LYS A N 1
ATOM 743 C CA . LYS A 1 97 ? 2.634 -9.703 -10.265 1.00 96.44 97 LYS A CA 1
ATOM 744 C C . LYS A 1 97 ? 3.783 -9.114 -9.448 1.00 96.44 97 LYS A C 1
ATOM 746 O O . LYS A 1 97 ? 4.630 -9.834 -8.939 1.00 96.44 97 LYS A O 1
ATOM 751 N N . VAL A 1 98 ? 3.796 -7.790 -9.301 1.00 96.75 98 VAL A N 1
ATOM 752 C CA . VAL A 1 98 ? 4.788 -7.082 -8.481 1.00 96.75 98 VAL A CA 1
ATOM 753 C C . VAL A 1 98 ? 4.643 -7.412 -6.989 1.00 96.75 98 VAL A C 1
ATOM 755 O O . VAL A 1 98 ? 5.623 -7.305 -6.256 1.00 96.75 98 VAL A O 1
ATOM 758 N N . ALA A 1 99 ? 3.466 -7.843 -6.526 1.00 96.12 99 ALA A N 1
ATOM 759 C CA . ALA A 1 99 ? 3.244 -8.241 -5.135 1.00 96.12 99 ALA A CA 1
ATOM 760 C C . ALA A 1 99 ? 4.163 -9.390 -4.683 1.00 96.12 99 ALA A C 1
ATOM 762 O O . ALA A 1 99 ? 4.565 -9.431 -3.522 1.00 96.12 99 ALA A O 1
ATOM 763 N N . ASP A 1 100 ? 4.527 -10.283 -5.609 1.00 93.62 100 ASP A N 1
ATOM 764 C CA . ASP A 1 100 ? 5.393 -11.438 -5.347 1.00 93.62 100 ASP A CA 1
ATOM 765 C C . ASP A 1 100 ? 6.890 -11.069 -5.356 1.00 93.62 100 ASP A C 1
ATOM 767 O O . ASP A 1 100 ? 7.755 -11.880 -5.020 1.00 93.62 100 ASP A O 1
ATOM 771 N N . VAL A 1 101 ? 7.220 -9.828 -5.724 1.00 94.75 101 VAL A N 1
ATOM 772 C CA . VAL A 1 101 ? 8.592 -9.324 -5.798 1.00 94.75 101 VAL A CA 1
ATOM 773 C C . VAL A 1 101 ? 9.003 -8.719 -4.450 1.00 94.75 101 VAL A C 1
ATOM 775 O O . VAL A 1 101 ? 8.317 -7.824 -3.940 1.00 94.75 101 VAL A O 1
ATOM 778 N N . PRO A 1 102 ? 10.162 -9.099 -3.873 1.00 93.12 102 PRO A N 1
ATOM 779 C CA . PRO A 1 102 ? 10.674 -8.456 -2.668 1.00 93.12 102 PRO A CA 1
ATOM 780 C C . PRO A 1 102 ? 10.816 -6.940 -2.858 1.00 93.12 102 PRO A C 1
ATOM 782 O O . PRO A 1 102 ? 11.531 -6.480 -3.743 1.00 93.12 102 PRO A O 1
ATOM 785 N N . LYS A 1 103 ? 10.145 -6.155 -2.004 1.00 92.44 103 LYS A N 1
ATOM 786 C CA . LYS A 1 103 ? 10.056 -4.682 -2.105 1.00 92.44 103 LYS A CA 1
ATOM 787 C C . LYS A 1 103 ? 9.400 -4.172 -3.400 1.00 92.44 103 LYS A C 1
ATOM 789 O O . LYS A 1 103 ? 9.560 -2.997 -3.720 1.00 92.44 103 LYS A O 1
ATOM 794 N N . GLY A 1 104 ? 8.628 -4.996 -4.108 1.00 95.81 104 GLY A N 1
ATOM 795 C CA . GLY A 1 104 ? 8.004 -4.650 -5.385 1.00 95.81 104 GLY A CA 1
ATOM 796 C C . GLY A 1 104 ? 7.164 -3.371 -5.328 1.00 95.81 104 GLY A C 1
ATOM 797 O O . GLY A 1 104 ? 7.426 -2.431 -6.078 1.00 95.81 104 GLY A O 1
ATOM 798 N N . TYR A 1 105 ? 6.217 -3.279 -4.386 1.00 97.06 105 TYR A N 1
ATOM 799 C CA . TYR A 1 105 ? 5.403 -2.065 -4.222 1.00 97.06 105 TYR A CA 1
ATOM 800 C C . TYR A 1 105 ? 6.219 -0.828 -3.868 1.00 97.06 105 TYR A C 1
ATOM 802 O O . TYR A 1 105 ? 5.993 0.230 -4.448 1.00 97.06 105 TYR A O 1
ATOM 810 N N . ALA A 1 106 ? 7.208 -0.967 -2.984 1.00 94.00 106 ALA A N 1
ATOM 811 C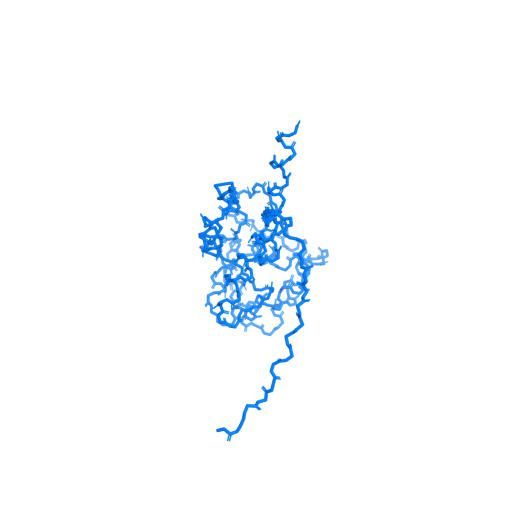 CA . ALA A 1 106 ? 8.103 0.135 -2.648 1.00 94.00 106 ALA A CA 1
ATOM 812 C C . ALA A 1 106 ? 8.930 0.590 -3.860 1.00 94.00 106 ALA A C 1
ATOM 814 O O . ALA A 1 106 ? 9.124 1.785 -4.049 1.00 94.00 106 ALA A O 1
ATOM 815 N N . GLY A 1 107 ? 9.372 -0.341 -4.710 1.00 93.94 107 GLY A N 1
ATOM 816 C CA . GLY A 1 107 ? 10.061 -0.027 -5.960 1.00 93.94 107 GLY A CA 1
ATOM 817 C C . GLY A 1 107 ? 9.168 0.687 -6.971 1.00 93.94 107 GLY A C 1
ATOM 818 O O . GLY A 1 107 ? 9.616 1.630 -7.616 1.00 93.94 107 GLY A O 1
ATOM 819 N N . VAL A 1 108 ? 7.900 0.280 -7.087 1.00 95.88 108 VAL A N 1
ATOM 820 C CA . VAL A 1 108 ? 6.915 0.968 -7.938 1.00 95.88 108 VAL A CA 1
ATOM 821 C C . VAL A 1 108 ? 6.613 2.367 -7.407 1.00 95.88 108 VAL A C 1
ATOM 823 O O . VAL A 1 108 ? 6.594 3.314 -8.189 1.00 95.88 108 VAL A O 1
ATOM 826 N N . GLU A 1 109 ? 6.404 2.520 -6.098 1.00 93.69 109 GLU A N 1
ATOM 827 C CA . GLU A 1 109 ? 6.178 3.827 -5.475 1.00 93.69 109 GLU A CA 1
ATOM 828 C C . GLU A 1 109 ? 7.389 4.755 -5.677 1.00 93.69 109 GLU A C 1
ATOM 830 O O . GLU A 1 109 ? 7.224 5.882 -6.151 1.00 93.69 109 GLU A O 1
ATOM 835 N N . ASP A 1 110 ? 8.605 4.267 -5.403 1.00 91.81 110 ASP A N 1
ATOM 836 C CA . ASP A 1 110 ? 9.846 5.023 -5.602 1.00 91.81 110 ASP A CA 1
ATOM 837 C C . ASP A 1 110 ? 10.022 5.422 -7.070 1.00 91.81 110 ASP A C 1
ATOM 839 O O . ASP A 1 110 ? 10.210 6.602 -7.368 1.00 91.81 110 ASP A O 1
ATOM 843 N N . LEU A 1 111 ? 9.876 4.480 -8.010 1.00 93.25 111 LEU A N 1
ATOM 844 C CA . LEU A 1 111 ? 9.977 4.784 -9.437 1.00 93.25 111 LEU A CA 1
ATOM 845 C C . LEU A 1 111 ? 8.935 5.822 -9.865 1.00 93.25 111 LEU A C 1
ATOM 847 O O . LEU A 1 111 ? 9.273 6.770 -10.570 1.00 93.25 111 LEU A O 1
ATOM 851 N N . GLY A 1 112 ? 7.689 5.679 -9.415 1.00 93.31 112 GLY A N 1
ATOM 852 C CA . GLY A 1 112 ? 6.598 6.596 -9.732 1.00 93.31 112 GLY A CA 1
ATOM 853 C C . GLY A 1 112 ? 6.814 8.018 -9.217 1.00 93.31 112 GLY A C 1
ATOM 854 O O . GLY A 1 112 ? 6.355 8.966 -9.850 1.00 93.31 112 GLY A O 1
ATOM 855 N N . SER A 1 113 ? 7.545 8.181 -8.112 1.00 90.56 113 SER A N 1
ATOM 856 C CA . SER A 1 113 ? 7.844 9.494 -7.530 1.00 90.56 113 SER A CA 1
ATOM 857 C C . SER A 1 113 ? 8.835 10.329 -8.356 1.00 90.56 113 SER A C 1
ATOM 859 O O . SER A 1 113 ? 8.884 11.554 -8.224 1.00 90.56 113 SER A O 1
ATOM 861 N N . ARG A 1 114 ? 9.632 9.689 -9.220 1.00 90.62 114 ARG A N 1
ATOM 862 C CA . ARG A 1 114 ? 10.761 10.315 -9.923 1.00 90.62 114 ARG A CA 1
ATOM 863 C C . ARG A 1 114 ? 10.325 11.127 -11.141 1.00 90.62 114 ARG A C 1
ATOM 865 O O . ARG A 1 114 ? 9.261 10.876 -11.717 1.00 90.62 114 ARG A O 1
ATOM 872 N N . PRO A 1 115 ? 11.167 12.057 -11.631 1.00 89.75 115 PRO A N 1
ATOM 873 C CA . PRO A 1 115 ? 10.934 12.699 -12.918 1.00 89.75 115 PRO A CA 1
ATOM 874 C C . PRO A 1 115 ? 10.776 11.645 -14.017 1.00 89.75 115 PRO A C 1
ATOM 876 O O . PRO A 1 115 ? 11.637 10.788 -14.178 1.00 89.75 115 PRO A O 1
ATOM 879 N N . LYS A 1 116 ? 9.682 11.725 -14.785 1.00 91.00 116 LYS A N 1
ATOM 880 C CA . LYS A 1 116 ? 9.280 10.739 -15.814 1.00 91.00 116 LYS A CA 1
ATOM 881 C C . LYS A 1 116 ? 8.839 9.364 -15.275 1.00 91.00 116 LYS A C 1
ATOM 883 O O . LYS A 1 116 ? 8.396 8.545 -16.078 1.00 91.00 116 LYS A O 1
ATOM 888 N N . GLY A 1 117 ? 8.821 9.159 -13.958 1.00 92.00 117 GLY A N 1
ATOM 889 C CA . GLY A 1 117 ? 8.409 7.921 -13.292 1.00 92.00 117 GLY A CA 1
ATOM 890 C C . GLY A 1 117 ? 7.036 7.414 -13.723 1.00 92.00 117 GLY A C 1
ATOM 891 O O . GLY A 1 117 ? 6.895 6.258 -14.104 1.00 92.00 117 GLY A O 1
ATOM 892 N N . ALA A 1 118 ? 6.046 8.307 -13.790 1.00 93.19 118 ALA A N 1
ATOM 893 C CA . ALA A 1 118 ? 4.703 8.010 -14.297 1.00 93.19 118 ALA A CA 1
ATOM 894 C C . ALA A 1 118 ? 4.711 7.371 -15.696 1.00 93.19 118 ALA A C 1
ATOM 896 O O . ALA A 1 118 ? 4.052 6.367 -15.968 1.00 93.19 118 ALA A O 1
ATOM 897 N N . ARG A 1 119 ? 5.490 7.961 -16.609 1.00 94.81 119 ARG A N 1
ATOM 898 C CA . ARG A 1 119 ? 5.612 7.489 -17.989 1.00 94.81 119 ARG A CA 1
ATOM 899 C C . ARG A 1 119 ? 6.349 6.155 -18.036 1.00 94.81 119 ARG A C 1
ATOM 901 O O . ARG A 1 119 ? 5.967 5.289 -18.817 1.00 94.81 119 ARG A O 1
ATOM 908 N N . ASP A 1 120 ? 7.389 5.999 -17.231 1.00 94.62 120 ASP A N 1
ATOM 909 C CA . ASP A 1 120 ? 8.206 4.791 -17.219 1.00 94.62 120 ASP A CA 1
ATOM 910 C C . ASP A 1 120 ? 7.421 3.618 -16.601 1.00 94.62 120 ASP A C 1
ATOM 912 O O . ASP A 1 120 ? 7.354 2.552 -17.207 1.00 94.62 120 ASP A O 1
ATOM 916 N N . LEU A 1 121 ? 6.673 3.841 -15.517 1.00 95.31 121 LEU A N 1
ATOM 917 C CA . LEU A 1 121 ? 5.708 2.880 -14.970 1.00 95.31 121 LEU A CA 1
ATOM 918 C C . LEU A 1 121 ? 4.610 2.504 -15.966 1.00 95.31 121 LEU A C 1
ATOM 920 O O . LEU A 1 121 ? 4.257 1.331 -16.095 1.00 95.31 121 LEU A O 1
ATOM 924 N N . ARG A 1 122 ? 4.077 3.476 -16.712 1.00 94.44 122 ARG A N 1
ATOM 925 C CA . ARG A 1 122 ? 3.100 3.193 -17.768 1.00 94.44 122 ARG A CA 1
ATOM 926 C C . ARG A 1 122 ? 3.704 2.332 -18.876 1.00 94.44 122 ARG A C 1
ATOM 928 O O . ARG A 1 122 ? 3.018 1.466 -19.403 1.00 94.44 122 ARG A O 1
ATOM 935 N N . LYS A 1 123 ? 4.970 2.543 -19.240 1.00 95.69 123 LYS A N 1
ATOM 936 C CA . LYS A 1 123 ? 5.657 1.673 -20.203 1.00 95.69 123 LYS A CA 1
ATOM 937 C C . LYS A 1 123 ? 5.836 0.266 -19.642 1.00 95.69 123 LYS A C 1
ATOM 939 O O . LYS A 1 123 ? 5.474 -0.682 -20.328 1.00 95.69 123 LYS A O 1
ATOM 944 N N . LEU A 1 124 ? 6.329 0.136 -18.410 1.00 95.88 124 LEU A N 1
ATOM 945 C CA . LEU A 1 124 ? 6.555 -1.159 -17.763 1.00 95.88 124 LEU A CA 1
ATOM 946 C C . LEU A 1 124 ? 5.259 -1.959 -17.625 1.00 95.88 124 LEU A C 1
ATOM 948 O O . LEU A 1 124 ? 5.196 -3.086 -18.093 1.00 95.88 124 LEU A O 1
ATOM 952 N N . SER A 1 125 ? 4.198 -1.354 -17.095 1.00 96.06 125 SER A N 1
ATOM 953 C CA . SER A 1 125 ? 2.892 -2.017 -16.940 1.00 96.06 125 SER A CA 1
ATOM 954 C C . SER A 1 125 ? 2.244 -2.460 -18.258 1.00 96.06 125 SER A C 1
ATOM 956 O O . SER A 1 125 ? 1.389 -3.342 -18.246 1.00 96.06 125 SER A O 1
ATOM 958 N N . ASN A 1 126 ? 2.639 -1.873 -19.393 1.00 94.81 126 ASN A N 1
ATOM 959 C CA . ASN A 1 126 ? 2.151 -2.252 -20.722 1.00 94.81 126 ASN A CA 1
ATOM 960 C C . ASN A 1 126 ? 3.128 -3.133 -21.516 1.00 94.81 126 ASN A C 1
ATOM 962 O O . ASN A 1 126 ? 2.793 -3.537 -22.629 1.00 94.81 126 ASN A O 1
ATOM 966 N N . SER A 1 127 ? 4.321 -3.413 -20.989 1.00 93.06 127 SER A N 1
ATOM 967 C CA . SER A 1 127 ? 5.339 -4.205 -21.681 1.00 93.06 127 SER A CA 1
ATOM 968 C C . SER A 1 127 ? 5.374 -5.632 -21.131 1.00 93.06 127 SER A C 1
ATOM 970 O O . SER A 1 127 ? 5.286 -5.810 -19.914 1.00 93.06 127 SER A O 1
ATOM 972 N N . PRO A 1 128 ? 5.552 -6.659 -21.981 1.00 93.19 128 PRO A N 1
ATOM 973 C CA . PRO A 1 128 ? 5.963 -7.975 -21.503 1.00 93.19 128 PRO A CA 1
ATOM 974 C C . PRO A 1 128 ? 7.273 -7.836 -20.716 1.00 93.19 128 PRO A C 1
ATOM 976 O O . PRO A 1 128 ? 8.191 -7.168 -21.194 1.00 93.19 128 PRO A O 1
ATOM 979 N N . GLY A 1 129 ? 7.372 -8.432 -19.529 1.00 92.50 129 GLY A N 1
ATOM 980 C CA . GLY A 1 129 ? 8.599 -8.359 -18.733 1.00 92.50 129 GLY A CA 1
ATOM 981 C C . GLY A 1 129 ? 8.687 -7.165 -17.762 1.00 92.50 129 GLY A C 1
ATOM 982 O O . GLY A 1 129 ? 9.755 -6.880 -17.211 1.00 92.50 129 GLY A O 1
ATOM 983 N N . GLY A 1 130 ? 7.622 -6.366 -17.626 1.00 94.69 130 GLY A N 1
ATOM 984 C CA . GLY A 1 130 ? 7.660 -5.132 -16.839 1.00 94.69 130 GLY A CA 1
ATOM 985 C C . GLY A 1 130 ? 7.907 -5.375 -15.349 1.00 94.69 130 GLY A C 1
ATOM 986 O O . GLY A 1 130 ? 8.641 -4.625 -14.704 1.00 94.69 130 GLY A O 1
ATOM 987 N N . GLU A 1 131 ? 7.293 -6.418 -14.797 1.00 95.31 131 GLU A N 1
ATOM 988 C CA . GLU A 1 131 ? 7.435 -6.849 -13.408 1.00 95.31 131 GLU A CA 1
ATOM 989 C C . GLU A 1 131 ? 8.856 -7.343 -13.099 1.00 95.31 131 GLU A C 1
ATOM 991 O O . GLU A 1 131 ? 9.393 -7.047 -12.033 1.00 95.31 131 GLU A O 1
ATOM 996 N N . GLU A 1 132 ? 9.512 -7.999 -14.053 1.00 96.38 132 GLU A N 1
ATOM 997 C CA . GLU A 1 132 ? 10.892 -8.467 -13.957 1.00 96.38 132 GLU A CA 1
ATOM 998 C C . GLU A 1 132 ? 11.864 -7.292 -13.907 1.00 96.38 132 GLU A C 1
ATOM 1000 O O . GLU A 1 132 ? 12.868 -7.354 -13.199 1.00 96.38 132 GLU A O 1
ATOM 1005 N N . MET A 1 133 ? 11.556 -6.185 -14.589 1.00 95.50 133 MET A N 1
ATOM 1006 C CA . MET A 1 133 ? 12.332 -4.955 -14.447 1.00 95.50 133 MET A CA 1
ATOM 1007 C C . MET A 1 133 ? 12.186 -4.366 -13.038 1.00 95.50 133 MET A C 1
ATOM 1009 O O . MET A 1 133 ? 13.185 -3.961 -12.443 1.00 95.50 133 MET A O 1
ATOM 1013 N N . ILE A 1 134 ? 10.975 -4.359 -12.461 1.00 96.25 134 ILE A N 1
ATOM 1014 C CA . ILE A 1 134 ? 10.786 -3.967 -11.051 1.00 96.25 134 ILE A CA 1
ATOM 1015 C C . ILE A 1 134 ? 11.595 -4.890 -10.134 1.00 96.25 134 ILE A C 1
ATOM 1017 O O . ILE A 1 134 ? 12.302 -4.406 -9.247 1.00 96.25 134 ILE A O 1
ATOM 1021 N N . ALA A 1 135 ? 11.549 -6.203 -10.366 1.00 96.19 135 ALA A N 1
ATOM 1022 C CA . ALA A 1 135 ? 12.336 -7.172 -9.613 1.00 96.19 135 ALA A CA 1
ATOM 1023 C C . ALA A 1 135 ? 13.831 -6.885 -9.717 1.00 96.19 135 ALA A C 1
ATOM 1025 O O . ALA A 1 135 ? 14.496 -6.737 -8.693 1.00 96.19 135 ALA A O 1
ATOM 1026 N N . TYR A 1 136 ? 14.357 -6.700 -10.926 1.00 95.81 136 TYR A N 1
ATOM 1027 C CA . TYR A 1 136 ? 15.750 -6.336 -11.150 1.00 95.81 136 TYR A CA 1
ATOM 1028 C C . TYR A 1 136 ? 16.149 -5.074 -10.370 1.00 95.81 136 TYR A C 1
ATOM 1030 O O . TYR A 1 136 ? 17.156 -5.086 -9.656 1.00 95.81 136 TYR A O 1
ATOM 1038 N N . MET A 1 137 ? 15.344 -4.010 -10.453 1.00 94.31 137 MET A N 1
ATOM 1039 C CA . MET A 1 137 ? 15.605 -2.729 -9.785 1.00 94.31 137 MET A CA 1
ATOM 1040 C C . MET A 1 137 ? 15.594 -2.820 -8.256 1.00 94.31 137 MET A C 1
ATOM 1042 O O . MET A 1 137 ? 16.327 -2.086 -7.596 1.00 94.31 137 MET A O 1
ATOM 1046 N N . THR A 1 138 ? 14.780 -3.709 -7.688 1.00 93.94 138 THR A N 1
ATOM 1047 C CA . THR A 1 138 ? 14.566 -3.806 -6.233 1.00 93.94 138 THR A CA 1
ATOM 1048 C C . THR A 1 138 ? 15.424 -4.865 -5.545 1.00 93.94 138 THR A C 1
ATOM 1050 O O . THR A 1 138 ? 15.692 -4.743 -4.347 1.00 93.94 138 THR A O 1
ATOM 1053 N N . THR A 1 139 ? 15.871 -5.887 -6.279 1.00 94.31 139 THR A N 1
ATOM 1054 C CA . THR A 1 139 ? 16.532 -7.072 -5.704 1.00 94.31 139 THR A CA 1
ATOM 1055 C C . THR A 1 139 ? 18.010 -7.192 -6.064 1.00 94.31 139 THR A C 1
ATOM 1057 O O . THR A 1 139 ? 18.744 -7.875 -5.353 1.00 94.31 139 THR A O 1
ATOM 1060 N N . THR A 1 140 ? 18.482 -6.524 -7.125 1.00 95.31 140 THR A N 1
ATOM 1061 C CA . THR A 1 140 ? 19.878 -6.646 -7.574 1.00 95.31 140 THR A CA 1
ATOM 1062 C C . THR A 1 140 ? 20.718 -5.419 -7.203 1.00 95.31 140 THR A C 1
ATOM 1064 O O . THR A 1 140 ? 20.207 -4.296 -7.219 1.00 95.31 140 THR A O 1
ATOM 1067 N N . PRO A 1 141 ? 22.032 -5.576 -6.940 1.00 93.81 141 PRO A N 1
ATOM 1068 C CA . PRO A 1 141 ? 22.918 -4.433 -6.700 1.00 93.81 141 PRO A CA 1
ATOM 1069 C C . PRO A 1 141 ? 22.979 -3.453 -7.883 1.00 93.81 141 PRO A C 1
ATOM 1071 O O . PRO A 1 141 ? 23.010 -2.239 -7.685 1.00 93.81 141 PRO A O 1
ATOM 1074 N N . GLY A 1 142 ? 22.974 -3.972 -9.118 1.00 92.88 142 GLY A N 1
ATOM 1075 C CA . GLY A 1 142 ? 22.996 -3.157 -10.338 1.00 92.88 142 GLY A CA 1
ATOM 1076 C C . GLY A 1 142 ? 21.723 -2.329 -10.505 1.00 92.88 142 GLY A C 1
ATOM 1077 O O . GLY A 1 142 ? 21.797 -1.124 -10.745 1.00 92.88 142 GLY A O 1
ATOM 1078 N N . GLY A 1 143 ? 20.565 -2.952 -10.285 1.00 91.81 143 GLY A N 1
ATOM 1079 C CA . GLY A 1 143 ? 19.272 -2.280 -10.295 1.00 91.81 143 GLY A CA 1
ATOM 1080 C C . GLY A 1 143 ? 19.143 -1.220 -9.201 1.00 91.81 143 GLY A C 1
ATOM 1081 O O . GLY A 1 143 ? 18.752 -0.089 -9.487 1.00 91.81 143 GLY A O 1
ATOM 1082 N N . ALA A 1 144 ? 19.575 -1.531 -7.977 1.00 89.75 144 ALA A N 1
ATOM 1083 C CA . ALA A 1 144 ? 19.580 -0.571 -6.875 1.00 89.75 144 ALA A CA 1
ATOM 1084 C C . ALA A 1 144 ? 20.483 0.641 -7.169 1.00 89.75 144 ALA A C 1
ATOM 1086 O O . ALA A 1 144 ? 20.108 1.780 -6.891 1.00 89.75 144 ALA A O 1
ATOM 1087 N N . LYS A 1 145 ? 21.653 0.420 -7.786 1.00 90.38 145 LYS A N 1
ATOM 1088 C CA . LYS A 1 145 ? 22.555 1.497 -8.218 1.00 90.38 145 LYS A CA 1
ATOM 1089 C C . LYS A 1 145 ? 21.932 2.362 -9.316 1.00 90.38 145 LYS A C 1
ATOM 1091 O O . LYS A 1 145 ? 22.018 3.584 -9.233 1.00 90.38 145 LYS A O 1
ATOM 1096 N N . LEU A 1 146 ? 21.274 1.754 -10.306 1.00 87.00 146 LEU A N 1
ATOM 1097 C CA . LEU A 1 146 ? 20.532 2.479 -11.345 1.00 87.00 146 LEU A CA 1
ATOM 1098 C C . LEU A 1 146 ? 19.438 3.351 -10.720 1.00 87.00 146 LEU A C 1
ATOM 1100 O O . LEU A 1 146 ? 19.308 4.534 -11.048 1.00 87.00 146 LEU A O 1
ATOM 1104 N N . MET A 1 147 ? 18.706 2.793 -9.754 1.00 86.19 147 MET A N 1
ATOM 1105 C CA . MET A 1 147 ? 17.708 3.535 -9.003 1.00 86.19 147 MET A CA 1
ATOM 1106 C C . MET A 1 147 ? 18.355 4.692 -8.226 1.00 86.19 147 MET A C 1
ATOM 1108 O O . MET A 1 147 ? 17.848 5.806 -8.277 1.00 86.19 147 MET A O 1
ATOM 1112 N N . ALA A 1 148 ? 19.498 4.503 -7.579 1.00 86.25 148 ALA A N 1
ATOM 1113 C CA . ALA A 1 148 ? 20.175 5.585 -6.861 1.00 86.25 148 ALA A CA 1
ATOM 1114 C C . ALA A 1 148 ? 20.701 6.713 -7.776 1.00 86.25 148 ALA A C 1
ATOM 1116 O O . ALA A 1 148 ? 20.809 7.854 -7.337 1.00 86.25 148 ALA A O 1
ATOM 1117 N N . MET A 1 149 ? 21.023 6.412 -9.038 1.00 84.44 149 MET A N 1
ATOM 1118 C CA . MET A 1 149 ? 21.547 7.385 -10.011 1.00 84.44 149 MET A CA 1
ATOM 1119 C C . MET A 1 149 ? 20.470 8.241 -10.684 1.00 84.44 149 MET A C 1
ATOM 1121 O O . MET A 1 149 ? 20.787 9.250 -11.312 1.00 84.44 149 MET A O 1
ATOM 1125 N N . THR A 1 150 ? 19.201 7.846 -10.594 1.00 82.06 150 THR A N 1
ATOM 1126 C CA . THR A 1 150 ? 18.110 8.638 -11.172 1.00 82.06 150 THR A CA 1
ATOM 1127 C C . THR A 1 150 ? 17.770 9.791 -10.226 1.00 82.06 150 THR A C 1
ATOM 1129 O O . THR A 1 150 ? 17.694 9.559 -9.018 1.00 82.06 150 THR A O 1
ATOM 1132 N N . PRO A 1 151 ? 17.511 11.011 -10.734 1.00 82.19 151 PRO A N 1
ATOM 1133 C CA . PRO A 1 151 ? 17.068 12.113 -9.892 1.00 82.19 151 PRO A CA 1
ATOM 1134 C C . PRO A 1 151 ? 15.861 11.708 -9.044 1.00 82.19 151 PRO A C 1
ATOM 1136 O O . PRO A 1 151 ? 14.877 11.179 -9.568 1.00 82.19 151 PRO A O 1
ATOM 1139 N N . GLN A 1 152 ? 15.944 11.952 -7.738 1.00 78.69 152 GLN A N 1
ATOM 1140 C CA . GLN A 1 152 ? 14.825 11.709 -6.837 1.00 78.69 152 GLN A CA 1
ATOM 1141 C C . GLN A 1 152 ? 13.671 12.665 -7.157 1.00 78.69 152 GLN A C 1
ATOM 1143 O O . GLN A 1 152 ? 13.867 13.773 -7.667 1.00 78.69 152 GLN A O 1
ATOM 1148 N N . GLY A 1 153 ? 12.451 12.206 -6.884 1.00 68.44 153 GLY A N 1
ATOM 1149 C CA . GLY A 1 153 ? 11.263 13.048 -6.917 1.00 68.44 153 GLY A CA 1
ATOM 1150 C C . GLY A 1 153 ? 11.310 14.169 -5.883 1.00 68.44 153 GLY A C 1
ATOM 1151 O O . GLY A 1 153 ? 12.220 14.249 -5.057 1.00 68.44 153 GLY A O 1
ATOM 1152 N N . LYS A 1 154 ? 10.281 15.023 -5.887 1.00 68.31 154 LYS A N 1
ATOM 1153 C CA . LYS A 1 154 ? 10.054 15.920 -4.747 1.00 68.31 154 LYS A CA 1
ATOM 1154 C C . LYS A 1 154 ? 9.935 15.065 -3.486 1.00 68.31 154 LYS A C 1
ATOM 1156 O O . LYS A 1 154 ? 9.199 14.080 -3.500 1.00 68.31 154 LYS A O 1
ATOM 1161 N N . ALA A 1 155 ? 10.640 15.451 -2.424 1.00 58.12 155 ALA A N 1
ATOM 1162 C CA . ALA A 1 155 ? 10.485 14.808 -1.130 1.00 58.12 155 ALA A CA 1
ATOM 1163 C C . ALA A 1 155 ? 9.010 14.904 -0.720 1.00 58.12 155 ALA A C 1
ATOM 1165 O O . ALA A 1 155 ? 8.480 15.997 -0.532 1.00 58.12 155 ALA A O 1
ATOM 1166 N N . THR A 1 156 ? 8.335 13.762 -0.655 1.00 58.34 156 THR A N 1
ATOM 1167 C CA . THR A 1 156 ? 7.059 13.654 0.045 1.00 58.34 156 THR A CA 1
ATOM 1168 C C . THR A 1 156 ? 7.358 13.467 1.520 1.00 58.34 156 THR A C 1
ATOM 1170 O O . THR A 1 156 ? 8.359 12.824 1.855 1.00 58.34 156 THR A O 1
ATOM 1173 N N . ASP A 1 157 ? 6.488 13.968 2.392 1.00 62.00 157 ASP A N 1
ATOM 1174 C CA . ASP A 1 157 ? 6.599 13.711 3.824 1.00 62.00 157 ASP A CA 1
ATOM 1175 C C . ASP A 1 157 ? 6.766 12.210 4.065 1.00 62.00 157 ASP A C 1
ATOM 1177 O O . ASP A 1 157 ? 5.968 11.380 3.611 1.00 62.00 157 ASP A O 1
ATOM 1181 N N . LYS A 1 158 ? 7.874 11.850 4.716 1.00 66.81 158 LYS A N 1
ATOM 1182 C CA . LYS A 1 158 ? 8.176 10.456 5.013 1.00 66.81 158 LYS A CA 1
ATOM 1183 C C . LYS A 1 158 ? 7.113 9.957 5.997 1.00 66.81 158 LYS A C 1
ATOM 1185 O O . LYS A 1 158 ? 6.918 10.599 7.029 1.00 66.81 158 LYS A O 1
ATOM 1190 N N . PRO A 1 159 ? 6.436 8.829 5.723 1.00 75.06 159 PRO A N 1
ATOM 1191 C CA . PRO A 1 159 ? 5.443 8.304 6.650 1.00 75.06 159 PRO A CA 1
ATOM 1192 C C . PRO A 1 159 ? 6.087 7.997 8.006 1.00 75.06 159 PRO A C 1
ATOM 1194 O O . PRO A 1 159 ? 7.219 7.511 8.069 1.00 75.06 159 PRO A O 1
ATOM 1197 N N . ALA A 1 160 ? 5.340 8.219 9.089 1.00 74.75 160 ALA A N 1
ATOM 1198 C CA . ALA A 1 160 ? 5.783 8.000 10.472 1.00 74.75 160 ALA A CA 1
ATOM 1199 C C . ALA A 1 160 ? 5.971 6.510 10.849 1.00 74.75 160 ALA A C 1
ATOM 1201 O O . ALA A 1 160 ? 6.108 6.168 12.019 1.00 74.75 160 ALA A O 1
ATOM 1202 N N . GLY A 1 161 ? 5.959 5.603 9.873 1.00 86.06 161 GLY A N 1
ATOM 1203 C CA . GLY A 1 161 ? 6.091 4.170 10.089 1.00 86.06 161 GLY A CA 1
ATOM 1204 C C . GLY A 1 161 ? 6.169 3.386 8.779 1.00 86.06 161 GLY A C 1
ATOM 1205 O O . GLY A 1 161 ? 6.193 3.983 7.697 1.00 86.06 161 GLY A O 1
ATOM 1206 N N . PRO A 1 162 ? 6.199 2.042 8.859 1.00 91.38 162 PRO A N 1
ATOM 1207 C CA . PRO A 1 162 ? 6.230 1.176 7.686 1.00 91.38 162 PRO A CA 1
ATOM 1208 C C . PRO A 1 162 ? 5.063 1.464 6.740 1.00 91.38 162 PRO A C 1
ATOM 1210 O O . PRO A 1 162 ? 3.932 1.654 7.195 1.00 91.38 162 PRO A O 1
ATOM 1213 N N . ARG A 1 163 ? 5.326 1.466 5.432 1.00 94.81 163 ARG A N 1
ATOM 1214 C CA . ARG A 1 163 ? 4.278 1.585 4.412 1.00 94.81 163 ARG A CA 1
ATOM 1215 C C . ARG A 1 163 ? 3.250 0.459 4.543 1.00 94.81 163 ARG A C 1
ATOM 1217 O O . ARG A 1 163 ? 3.606 -0.664 4.886 1.00 94.81 163 ARG A O 1
ATOM 1224 N N . ILE A 1 164 ? 1.992 0.786 4.265 1.00 97.44 164 ILE A N 1
ATOM 1225 C CA . ILE A 1 164 ? 0.861 -0.144 4.282 1.00 97.44 164 ILE A CA 1
ATOM 1226 C C . ILE A 1 164 ? 0.370 -0.283 2.844 1.00 97.44 164 ILE A C 1
ATOM 1228 O O . ILE A 1 164 ? -0.189 0.667 2.296 1.00 97.44 164 ILE A O 1
ATOM 1232 N N . TYR A 1 165 ? 0.598 -1.448 2.235 1.00 97.62 165 TYR A N 1
ATOM 1233 C CA . TYR A 1 165 ? 0.191 -1.711 0.854 1.00 97.62 165 TYR A CA 1
ATOM 1234 C C . TYR A 1 165 ? -1.005 -2.655 0.774 1.00 97.62 165 TYR A C 1
ATOM 1236 O O . TYR A 1 165 ? -1.850 -2.472 -0.090 1.00 97.62 165 TYR A O 1
ATOM 1244 N N . THR A 1 166 ? -1.094 -3.639 1.665 1.00 97.81 166 THR A N 1
ATOM 1245 C CA . THR A 1 166 ? -2.083 -4.727 1.591 1.00 97.81 166 THR A CA 1
ATOM 1246 C C . THR A 1 166 ? -3.023 -4.739 2.804 1.00 97.81 166 THR A C 1
ATOM 1248 O O . THR A 1 166 ? -2.701 -4.141 3.839 1.00 97.81 166 THR A O 1
ATOM 1251 N N . PRO A 1 167 ? -4.153 -5.472 2.761 1.00 97.75 167 PRO A N 1
ATOM 1252 C CA . PRO A 1 167 ? -4.983 -5.701 3.945 1.00 97.75 167 PRO A CA 1
ATOM 1253 C C . PRO A 1 167 ? -4.220 -6.344 5.096 1.00 97.75 167 PRO A C 1
ATOM 1255 O O . PRO A 1 167 ? -4.474 -6.024 6.255 1.00 97.75 167 PRO A O 1
ATOM 1258 N N . SER A 1 168 ? -3.273 -7.244 4.798 1.00 96.62 168 SER A N 1
ATOM 1259 C CA . SER A 1 168 ? -2.461 -7.856 5.849 1.00 96.62 168 SER A CA 1
ATOM 1260 C C . SER A 1 168 ? -1.576 -6.823 6.540 1.00 96.62 168 SER A C 1
ATOM 1262 O O . SER A 1 168 ? -1.385 -6.935 7.751 1.00 96.62 168 SER A O 1
ATOM 1264 N N . ASP A 1 169 ? -1.034 -5.849 5.805 1.00 97.69 169 ASP A N 1
ATOM 1265 C CA . ASP A 1 169 ? -0.241 -4.766 6.393 1.00 97.69 169 ASP A CA 1
ATOM 1266 C C . ASP A 1 169 ? -1.123 -3.864 7.255 1.00 97.69 169 ASP A C 1
ATOM 1268 O O . ASP A 1 169 ? -0.721 -3.473 8.351 1.00 97.69 169 ASP A O 1
ATOM 1272 N N . LEU A 1 170 ? -2.341 -3.572 6.782 1.00 98.06 170 LEU A N 1
ATOM 1273 C CA . LEU A 1 170 ? -3.309 -2.760 7.512 1.00 98.06 170 LEU A CA 1
ATOM 1274 C C . LEU A 1 170 ? -3.697 -3.432 8.828 1.00 98.06 170 LEU A C 1
ATOM 1276 O O . LEU A 1 170 ? -3.567 -2.819 9.884 1.00 98.06 170 LEU A O 1
ATOM 1280 N N . TYR A 1 171 ? -4.097 -4.705 8.774 1.00 97.69 171 TYR A N 1
ATOM 1281 C CA . TYR A 1 171 ? -4.421 -5.494 9.958 1.00 97.69 171 TYR A CA 1
ATOM 1282 C C . TYR A 1 171 ? -3.270 -5.470 10.971 1.00 97.69 171 TYR A C 1
ATOM 1284 O O . TYR A 1 171 ? -3.473 -5.104 12.126 1.00 97.69 171 TYR A O 1
ATOM 1292 N N . LYS A 1 172 ? -2.039 -5.776 10.535 1.00 96.94 172 LYS A N 1
ATOM 1293 C CA . LYS A 1 172 ? -0.853 -5.749 11.408 1.00 96.94 172 LYS A CA 1
ATOM 1294 C C . LYS A 1 172 ? -0.653 -4.377 12.053 1.00 96.94 172 LYS A C 1
ATOM 1296 O O . LYS A 1 172 ? -0.488 -4.305 13.267 1.00 96.94 172 LYS A O 1
ATOM 1301 N N . ALA A 1 173 ? -0.735 -3.300 11.273 1.00 96.94 173 ALA A N 1
ATOM 1302 C CA . ALA A 1 173 ? -0.561 -1.940 11.776 1.00 96.94 173 ALA A CA 1
ATOM 1303 C C . ALA A 1 173 ? -1.636 -1.539 12.805 1.00 96.94 173 ALA A C 1
ATOM 1305 O O . ALA A 1 173 ? -1.326 -0.867 13.789 1.00 96.94 173 ALA A O 1
ATOM 1306 N N . MET A 1 174 ? -2.887 -1.963 12.611 1.00 96.81 174 MET A N 1
ATOM 1307 C CA . MET A 1 174 ? -3.977 -1.701 13.559 1.00 96.81 174 MET A CA 1
ATOM 1308 C C . MET A 1 174 ? -3.806 -2.493 14.863 1.00 96.81 174 MET A C 1
ATOM 1310 O O . MET A 1 174 ? -4.044 -1.957 15.949 1.00 96.81 174 MET A O 1
ATOM 1314 N N . ILE A 1 175 ? -3.339 -3.742 14.783 1.00 95.50 175 ILE A N 1
ATOM 1315 C CA . ILE A 1 175 ? -3.011 -4.556 15.963 1.00 95.50 175 ILE A CA 1
ATOM 1316 C C . ILE A 1 175 ? -1.837 -3.960 16.743 1.00 95.50 175 ILE A C 1
ATOM 1318 O O . ILE A 1 175 ? -1.897 -3.881 17.969 1.00 95.50 175 ILE A O 1
ATOM 1322 N N . GLU A 1 176 ? -0.785 -3.514 16.055 1.00 93.56 176 GLU A N 1
ATOM 1323 C CA . GLU A 1 176 ? 0.369 -2.859 16.680 1.00 93.56 176 GLU A CA 1
ATOM 1324 C C . GLU A 1 176 ? -0.045 -1.619 17.476 1.00 93.56 176 GLU A C 1
ATOM 1326 O O . GLU A 1 176 ? 0.316 -1.509 18.649 1.00 93.56 176 GLU A O 1
ATOM 1331 N N . LEU A 1 177 ? -0.856 -0.734 16.882 1.00 92.25 177 LEU A N 1
ATOM 1332 C CA . LEU A 1 177 ? -1.390 0.438 17.583 1.00 92.25 177 LEU A CA 1
ATOM 1333 C C . LEU A 1 177 ? -2.258 0.039 18.781 1.00 92.25 177 LEU A C 1
ATOM 1335 O O . LEU A 1 177 ? -2.089 0.575 19.871 1.00 92.25 177 LEU A O 1
ATOM 1339 N N . SER A 1 178 ? -3.121 -0.964 18.617 1.00 90.81 178 SER A N 1
ATOM 1340 C CA . SER A 1 178 ? -4.000 -1.421 19.701 1.00 90.81 178 SER A CA 1
ATOM 1341 C C . SER A 1 178 ? -3.228 -1.986 20.897 1.00 90.81 178 SER A C 1
ATOM 1343 O O . SER A 1 178 ? -3.635 -1.808 22.043 1.00 90.81 178 SER A O 1
ATOM 1345 N N . ARG A 1 179 ? -2.097 -2.658 20.646 1.00 88.69 179 ARG A N 1
ATOM 1346 C CA . ARG A 1 179 ? -1.224 -3.210 21.693 1.00 88.69 179 ARG A CA 1
ATOM 1347 C C . ARG A 1 179 ? -0.344 -2.149 22.349 1.00 88.69 179 ARG A C 1
ATOM 1349 O O . ARG A 1 179 ? -0.030 -2.294 23.527 1.00 88.69 179 ARG A O 1
ATOM 1356 N N . ALA A 1 180 ? 0.081 -1.127 21.606 1.00 83.75 180 ALA A N 1
ATOM 1357 C CA . ALA A 1 180 ? 0.868 -0.026 22.156 1.00 83.75 180 ALA A CA 1
ATOM 1358 C C . ALA A 1 180 ? 0.090 0.712 23.256 1.00 83.75 180 ALA A C 1
ATOM 1360 O O . ALA A 1 180 ? 0.630 0.931 24.338 1.00 83.75 180 ALA A O 1
ATOM 1361 N N . ASP A 1 181 ? -1.197 0.973 23.029 1.00 74.31 181 ASP A N 1
ATOM 1362 C CA . ASP A 1 181 ? -2.057 1.651 24.004 1.00 74.31 181 ASP A CA 1
ATOM 1363 C C . ASP A 1 181 ? -2.309 0.794 25.248 1.00 74.31 181 ASP A C 1
ATOM 1365 O O . ASP A 1 181 ? -2.215 1.279 26.373 1.00 74.31 181 ASP A O 1
ATOM 1369 N N . ALA A 1 182 ? -2.546 -0.510 25.064 1.00 74.62 182 ALA A N 1
ATOM 1370 C CA . ALA A 1 182 ? -2.730 -1.438 26.178 1.00 74.62 182 ALA A CA 1
ATOM 1371 C C . ALA A 1 182 ? -1.494 -1.526 27.090 1.00 74.62 182 ALA A C 1
ATOM 1373 O O . ALA A 1 182 ? -1.635 -1.825 28.272 1.00 74.62 182 ALA A O 1
ATOM 1374 N N . ARG A 1 183 ? -0.291 -1.282 26.549 1.00 74.69 183 ARG A N 1
ATOM 1375 C CA . ARG A 1 183 ? 0.950 -1.186 27.333 1.00 74.69 183 ARG A CA 1
ATOM 1376 C C . ARG A 1 183 ? 1.122 0.175 27.996 1.00 74.69 183 ARG A C 1
ATOM 1378 O O . ARG A 1 183 ? 1.673 0.223 29.081 1.00 74.69 183 ARG A O 1
ATOM 1385 N N . ALA A 1 184 ? 0.692 1.257 27.351 1.00 73.12 184 ALA A N 1
ATOM 1386 C CA . ALA A 1 184 ? 0.779 2.604 27.914 1.00 73.12 184 ALA A CA 1
ATOM 1387 C C . ALA A 1 184 ? -0.210 2.839 29.073 1.00 73.12 184 ALA A C 1
ATOM 1389 O O . ALA A 1 184 ? -0.012 3.755 29.864 1.00 73.12 184 ALA A O 1
ATOM 1390 N N . ALA A 1 185 ? -1.270 2.030 29.160 1.00 67.50 185 ALA A N 1
ATOM 1391 C CA . ALA A 1 185 ? -2.272 2.077 30.225 1.00 67.50 185 ALA A CA 1
ATOM 1392 C C . ALA A 1 185 ? -1.931 1.222 31.469 1.00 67.50 185 ALA A C 1
ATOM 1394 O O . ALA A 1 185 ? -2.724 1.205 32.410 1.00 67.50 185 ALA A O 1
ATOM 1395 N N . GLN A 1 186 ? -0.804 0.497 31.458 1.00 61.25 186 GLN A N 1
ATOM 1396 C CA . GLN A 1 186 ? -0.290 -0.317 32.574 1.00 61.25 186 GLN A CA 1
ATOM 1397 C C . GLN A 1 186 ? 0.809 0.433 33.324 1.00 61.25 186 GLN A C 1
ATOM 1399 O O . GLN A 1 186 ? 0.856 0.289 34.564 1.00 61.25 186 GLN A O 1
#

pLDDT: mean 87.11, std 15.68, range [42.34, 98.19]

Foldseek 3Di:
DDDDDDPDDDDPDDPPVPFPPPLNQLVVLLCVLQVPDPPGDQLFFDALVSLVSSLVSCVVDPQPSPVSVLCSLLGPHCPFLLVVLSPDPLSRVLSSLLSPADCSSVLLRFLRQAVCSSVLSVVLSPDVCSSVLSNCLRPDPVNVVVSVPGDGHPDDPDRPDHHDTGSVSSSVVSVVSSVVVVVVVD